Protein AF-A0A2M7FL80-F1 (afdb_monomer_lite)

Secondary structure (DSSP, 8-state):
----TTTT------TT-SS-HHHHHTSPPPTTSSTTS-B-HHHHHHHHHHHHTT-SS--GGG---HHHHHHHT--------TTSTTSSS---TTSPEEEEEEEESS-BS-SSSSTT-SSPPTTSPPPPPSS---HHHHHHHHHHHSHHHHSEEEEEEEETTEEEEEEEEEEES-GGGEEEETTT-TTTT--SHHHHHHHHHHHS-S-TTSSS---EEEEEEEEP-----EEEEETTEEEEEEEEEEEEEBTTB--STTS--PBPPEEEEEEEEEESBTTB--TTSGGG--EEEEEEEE-S-SSS---S--EEEEEEEEE-TTS-EEEEEEEEEE--SSEEEEEEEEE--

Structure (mmCIF, N/CA/C/O backbone):
data_AF-A0A2M7FL80-F1
#
_entry.id   AF-A0A2M7FL80-F1
#
loop_
_atom_site.group_PDB
_atom_site.id
_atom_site.type_symbol
_atom_site.label_atom_id
_atom_site.label_alt_id
_atom_site.label_comp_id
_atom_site.label_asym_id
_atom_site.label_entity_id
_atom_site.label_seq_id
_atom_site.pdbx_PDB_ins_code
_atom_site.Cartn_x
_atom_site.Cartn_y
_atom_site.Cartn_z
_atom_site.occupancy
_atom_site.B_iso_or_equiv
_atom_site.auth_seq_id
_atom_site.auth_comp_id
_atom_site.auth_asym_id
_atom_site.auth_atom_id
_atom_site.pdbx_PDB_model_num
ATOM 1 N N . ASN A 1 1 ? 17.686 -25.195 2.437 1.00 63.94 1 ASN A N 1
ATOM 2 C CA . ASN A 1 1 ? 18.286 -24.443 3.559 1.00 63.94 1 ASN A CA 1
ATOM 3 C C . ASN A 1 1 ? 17.727 -23.036 3.550 1.00 63.94 1 ASN A C 1
ATOM 5 O O . ASN A 1 1 ? 18.147 -22.254 2.711 1.00 63.94 1 ASN A O 1
ATOM 9 N N . LEU A 1 2 ? 16.754 -22.745 4.415 1.00 68.69 2 LEU A N 1
ATOM 10 C CA . LEU A 1 2 ? 16.278 -21.378 4.625 1.00 68.69 2 LEU A CA 1
ATOM 11 C C . LEU A 1 2 ? 17.384 -20.608 5.354 1.00 68.69 2 LEU A C 1
ATOM 13 O O . LEU A 1 2 ? 17.850 -21.059 6.400 1.00 68.69 2 LEU A O 1
ATOM 17 N N . ARG A 1 3 ? 17.850 -19.504 4.771 1.00 71.25 3 ARG A N 1
ATOM 18 C CA . ARG A 1 3 ? 18.818 -18.599 5.395 1.00 71.25 3 ARG A CA 1
ATOM 19 C C . ARG A 1 3 ? 18.071 -17.328 5.758 1.00 71.25 3 ARG A C 1
ATOM 21 O O . ARG A 1 3 ? 17.526 -16.675 4.879 1.00 71.25 3 ARG A O 1
ATOM 28 N N . ILE A 1 4 ? 18.025 -17.021 7.046 1.00 72.94 4 ILE A N 1
ATOM 29 C CA . ILE A 1 4 ? 17.388 -15.815 7.570 1.00 72.94 4 ILE A CA 1
ATOM 30 C C . ILE A 1 4 ? 18.516 -14.940 8.098 1.00 72.94 4 ILE A C 1
ATOM 32 O O . ILE A 1 4 ? 19.320 -15.402 8.913 1.00 72.94 4 ILE A O 1
ATOM 36 N N . ARG A 1 5 ? 18.603 -13.698 7.615 1.00 72.81 5 ARG A N 1
ATOM 37 C CA . ARG A 1 5 ? 19.589 -12.740 8.122 1.00 72.81 5 ARG A CA 1
ATOM 38 C C . ARG A 1 5 ? 19.352 -12.549 9.622 1.00 72.81 5 ARG A C 1
ATOM 40 O O . ARG A 1 5 ? 18.204 -12.432 10.034 1.00 72.81 5 ARG A O 1
ATOM 47 N N . GLY A 1 6 ? 20.423 -12.598 10.415 1.00 67.69 6 GLY A N 1
ATOM 48 C CA . GLY A 1 6 ? 20.416 -12.433 11.875 1.00 67.69 6 GLY A CA 1
ATOM 49 C C . GLY A 1 6 ? 19.861 -13.593 12.726 1.00 67.69 6 GLY A C 1
ATOM 50 O O . GLY A 1 6 ? 19.990 -13.561 13.948 1.00 67.69 6 GLY A O 1
ATOM 51 N N . PHE A 1 7 ? 19.348 -14.675 12.127 1.00 66.38 7 PHE A N 1
ATOM 52 C CA . PHE A 1 7 ? 18.972 -15.887 12.871 1.00 66.38 7 PHE A CA 1
ATOM 53 C C . PHE A 1 7 ? 20.218 -16.640 13.381 1.00 66.38 7 PHE A C 1
ATOM 55 O O . PHE A 1 7 ? 21.144 -16.894 12.611 1.00 66.38 7 PHE A O 1
ATOM 62 N N . ASN A 1 8 ? 20.243 -17.026 14.667 1.00 57.44 8 ASN A N 1
ATOM 63 C CA . ASN A 1 8 ? 21.383 -17.663 15.360 1.00 57.44 8 ASN A CA 1
ATOM 64 C C . ASN A 1 8 ? 22.700 -16.851 15.391 1.00 57.44 8 ASN A C 1
ATOM 66 O O . ASN A 1 8 ? 23.758 -17.418 15.675 1.00 57.44 8 ASN A O 1
ATOM 70 N N . GLN A 1 9 ? 22.671 -15.540 15.129 1.00 53.69 9 GLN A N 1
ATOM 71 C CA . GLN A 1 9 ? 23.864 -14.699 15.270 1.00 53.69 9 GLN A CA 1
ATOM 72 C C . GLN A 1 9 ? 24.186 -14.442 16.752 1.00 53.69 9 GLN A C 1
ATOM 74 O O . GLN A 1 9 ? 23.306 -14.145 17.557 1.00 53.69 9 GLN A O 1
ATOM 79 N N . SER A 1 10 ? 25.471 -14.524 17.109 1.00 51.69 10 SER A N 1
ATOM 80 C CA . SER A 1 10 ? 25.994 -14.199 18.446 1.00 51.69 10 SER A CA 1
ATOM 81 C C . SER A 1 10 ? 26.661 -12.816 18.520 1.00 51.69 10 SER A C 1
ATOM 83 O O . SER A 1 10 ? 27.218 -12.460 19.561 1.00 51.69 10 SER A O 1
ATOM 85 N N . SER A 1 11 ? 26.686 -12.053 17.421 1.00 53.12 11 SER A N 1
ATOM 86 C CA . SER A 1 11 ? 27.348 -10.747 17.335 1.00 53.12 11 SER A CA 1
ATOM 87 C C . SER A 1 11 ? 26.376 -9.580 17.521 1.00 53.12 11 SER A C 1
ATOM 89 O O . SER A 1 11 ? 25.271 -9.563 16.997 1.00 53.12 11 SER A O 1
ATOM 91 N N . LYS A 1 12 ? 26.840 -8.559 18.255 1.00 51.53 12 LYS A N 1
ATOM 92 C CA . LYS A 1 12 ? 26.162 -7.271 18.511 1.00 51.53 12 LYS A CA 1
ATOM 93 C C . LYS A 1 12 ? 26.200 -6.309 17.310 1.00 51.53 12 LYS A C 1
ATOM 95 O O . LYS A 1 12 ? 26.235 -5.093 17.491 1.00 51.53 12 LYS A O 1
ATOM 100 N N . THR A 1 13 ? 26.336 -6.823 16.100 1.00 52.31 13 THR A N 1
ATOM 101 C CA . THR A 1 13 ? 26.493 -6.011 14.894 1.00 52.31 13 THR A CA 1
ATOM 102 C C . THR A 1 13 ? 25.118 -5.520 14.447 1.00 52.31 13 THR A C 1
ATOM 104 O O . THR A 1 13 ? 24.146 -6.268 14.466 1.00 52.31 13 THR A O 1
ATOM 107 N N . SER A 1 14 ? 25.020 -4.237 14.101 1.00 54.06 14 SER A N 1
ATOM 108 C CA . SER A 1 14 ? 23.812 -3.521 13.667 1.00 54.06 14 SER A CA 1
ATOM 109 C C . SER A 1 14 ? 23.310 -3.997 12.292 1.00 54.06 14 SER A C 1
ATOM 111 O O . SER A 1 14 ? 23.102 -3.214 11.379 1.00 54.06 14 SER A O 1
ATOM 113 N N . GLU A 1 15 ? 23.174 -5.302 12.086 1.00 55.03 15 GLU A N 1
ATOM 114 C CA . GLU A 1 15 ? 22.948 -5.912 10.768 1.00 55.03 15 GLU A CA 1
ATOM 115 C C . GLU A 1 15 ? 21.534 -5.684 10.227 1.00 55.03 15 GLU A C 1
ATOM 117 O O . GLU A 1 15 ? 21.332 -5.731 9.016 1.00 55.03 15 GLU A O 1
ATOM 122 N N . TYR A 1 16 ? 20.579 -5.392 11.112 1.00 55.16 16 TYR A N 1
ATOM 123 C CA . TYR A 1 16 ? 19.205 -5.020 10.761 1.00 55.16 16 TYR A CA 1
ATOM 124 C C . TYR A 1 16 ? 19.017 -3.512 10.567 1.00 55.16 16 TYR A C 1
ATOM 126 O O . TYR A 1 16 ? 17.963 -3.076 10.113 1.00 55.16 16 TYR A O 1
ATOM 134 N N . TRP A 1 17 ? 20.033 -2.713 10.904 1.00 56.38 17 TRP A N 1
ATOM 135 C CA . TRP A 1 17 ? 19.898 -1.272 11.053 1.00 56.38 17 TRP A CA 1
ATOM 136 C C . TRP A 1 17 ? 21.105 -0.556 10.479 1.00 56.38 17 TRP A C 1
ATOM 138 O O . TRP A 1 17 ? 22.209 -0.657 11.014 1.00 56.38 17 TRP A O 1
ATOM 148 N N . LYS A 1 18 ? 20.906 0.258 9.434 1.00 53.25 18 LYS A N 1
ATOM 149 C CA . LYS A 1 18 ? 21.969 1.190 9.022 1.00 53.25 18 LYS A CA 1
ATOM 150 C C . LYS A 1 18 ? 22.402 2.091 10.192 1.00 53.25 18 LYS A C 1
ATOM 152 O O . LYS A 1 18 ? 23.563 2.500 10.222 1.00 53.25 18 LYS A O 1
ATOM 157 N N . SER A 1 19 ? 21.507 2.386 11.146 1.00 61.91 19 SER A N 1
ATOM 158 C CA . SER A 1 19 ? 21.838 3.108 12.380 1.00 61.91 19 SER A CA 1
ATOM 159 C C . SER A 1 19 ? 21.056 2.629 13.625 1.00 61.91 19 SER A C 1
ATOM 161 O O . SER A 1 19 ? 21.096 1.448 13.951 1.00 61.91 19 SER A O 1
ATOM 163 N N . ASN A 1 20 ? 20.424 3.530 14.387 1.00 70.75 20 ASN A N 1
ATOM 164 C CA . ASN A 1 20 ? 19.597 3.200 15.550 1.00 70.75 20 ASN A CA 1
ATOM 165 C C . ASN A 1 20 ? 18.145 2.950 15.091 1.00 70.75 20 ASN A C 1
ATOM 167 O O . ASN A 1 20 ? 17.594 3.843 14.439 1.00 70.75 20 ASN A O 1
ATOM 171 N N . PRO A 1 21 ? 17.514 1.820 15.473 1.00 65.44 21 PRO A N 1
ATOM 172 C CA . PRO A 1 21 ? 16.141 1.477 15.087 1.00 65.44 21 PRO A CA 1
ATOM 173 C C . PRO A 1 21 ? 15.151 2.616 15.314 1.00 65.44 21 PRO A C 1
ATOM 175 O O . PRO A 1 21 ? 14.475 3.064 14.398 1.00 65.44 21 PRO A O 1
ATOM 178 N N . TYR A 1 22 ? 15.153 3.190 16.511 1.00 72.44 22 TYR A N 1
ATOM 179 C CA . TYR A 1 22 ? 14.225 4.248 16.892 1.00 72.44 22 TYR A CA 1
ATOM 180 C C . TYR A 1 22 ? 14.481 5.565 16.154 1.00 72.44 22 TYR A C 1
ATOM 182 O O . TYR A 1 22 ? 13.563 6.356 15.979 1.00 72.44 22 TYR A O 1
ATOM 190 N N . THR A 1 23 ? 15.721 5.830 15.729 1.00 75.06 23 THR A N 1
ATOM 191 C CA . THR A 1 23 ? 16.053 7.050 14.969 1.00 75.06 23 THR A CA 1
ATOM 192 C C . THR A 1 23 ? 15.694 6.909 13.495 1.00 75.06 23 THR A C 1
ATOM 194 O O . THR A 1 23 ? 15.198 7.860 12.893 1.00 75.06 23 THR A O 1
ATOM 197 N N . ASP A 1 24 ? 15.942 5.738 12.909 1.00 75.62 24 ASP A N 1
ATOM 198 C CA . ASP A 1 24 ? 15.594 5.471 11.515 1.00 75.62 24 ASP A CA 1
ATOM 199 C C . ASP A 1 24 ? 14.083 5.329 11.336 1.00 75.62 24 ASP A C 1
ATOM 201 O O . ASP A 1 24 ? 13.541 5.867 10.375 1.00 75.62 24 ASP A O 1
ATOM 205 N N . SER A 1 25 ? 13.390 4.733 12.304 1.00 77.88 25 SER A N 1
ATOM 206 C CA . SER A 1 25 ? 11.940 4.562 12.251 1.00 77.88 25 SER A CA 1
ATOM 207 C C . SER A 1 25 ? 11.149 5.807 12.660 1.00 77.88 25 SER A C 1
ATOM 209 O O . SER A 1 25 ? 9.955 5.875 12.381 1.00 77.88 25 SER A O 1
ATOM 211 N N . ALA A 1 26 ? 11.787 6.823 13.256 1.00 80.88 26 ALA A N 1
ATOM 212 C CA . ALA A 1 26 ? 11.173 8.119 13.580 1.00 80.88 26 ALA A CA 1
ATOM 213 C C . ALA A 1 26 ? 11.056 9.082 12.378 1.00 80.88 26 ALA A C 1
ATOM 215 O O . ALA A 1 26 ? 10.518 10.186 12.509 1.00 80.88 26 ALA A O 1
ATOM 216 N N . LYS A 1 27 ? 11.556 8.692 11.203 1.00 84.56 27 LYS A N 1
ATOM 217 C CA . LYS A 1 27 ? 11.517 9.468 9.955 1.00 84.56 27 LYS A CA 1
ATOM 218 C C . LYS A 1 27 ? 11.137 8.564 8.782 1.00 84.56 27 LYS A C 1
ATOM 220 O O . LYS A 1 27 ? 11.200 7.345 8.890 1.00 84.56 27 LYS A O 1
ATOM 225 N N . ALA A 1 28 ? 10.769 9.170 7.654 1.00 83.69 28 ALA A N 1
ATOM 226 C CA . ALA A 1 28 ? 10.613 8.412 6.419 1.00 83.69 28 ALA A CA 1
ATOM 227 C C . ALA A 1 28 ? 11.967 7.763 6.062 1.00 83.69 28 ALA A C 1
ATOM 229 O O . ALA A 1 28 ? 12.985 8.472 6.088 1.00 83.69 28 ALA A O 1
ATOM 230 N N . PRO A 1 29 ? 12.005 6.453 5.762 1.00 81.69 29 PRO A N 1
ATOM 231 C CA . PRO A 1 29 ? 13.254 5.772 5.459 1.00 81.69 29 PRO A CA 1
ATOM 232 C C . PRO A 1 29 ? 13.866 6.321 4.169 1.00 81.69 29 PRO A C 1
ATOM 234 O O . PRO A 1 29 ? 13.163 6.656 3.217 1.00 81.69 29 PRO A O 1
ATOM 237 N N . THR A 1 30 ? 15.194 6.410 4.136 1.00 81.12 30 THR A N 1
ATOM 238 C CA . THR A 1 30 ? 15.944 6.651 2.898 1.00 81.12 30 THR A CA 1
ATOM 239 C C . THR A 1 30 ? 16.480 5.341 2.337 1.00 81.12 30 THR A C 1
ATOM 241 O O . THR A 1 30 ? 16.644 4.369 3.079 1.00 81.12 30 THR A O 1
ATOM 244 N N . GLU A 1 31 ? 16.860 5.349 1.061 1.00 81.06 31 GLU A N 1
ATOM 245 C CA . GLU A 1 31 ? 17.304 4.154 0.343 1.00 81.06 31 GLU A CA 1
ATOM 246 C C . GLU A 1 31 ? 18.336 3.310 1.119 1.00 81.06 31 GLU A C 1
ATOM 248 O O . GLU A 1 31 ? 19.323 3.788 1.707 1.00 81.06 31 GLU A O 1
ATOM 253 N N . GLY A 1 32 ? 18.053 2.012 1.174 1.00 77.94 32 GLY A N 1
ATOM 254 C CA . GLY A 1 32 ? 18.773 0.992 1.914 1.00 77.94 32 GLY A CA 1
ATOM 255 C C . GLY A 1 32 ? 18.813 1.121 3.445 1.00 77.94 32 GLY A C 1
ATOM 256 O O . GLY A 1 32 ? 19.599 0.403 4.049 1.00 77.94 32 GLY A O 1
ATOM 257 N N . GLN A 1 33 ? 18.088 2.034 4.108 1.00 78.38 33 GLN A N 1
ATOM 258 C CA . GLN A 1 33 ? 18.089 2.094 5.586 1.00 78.38 33 GLN A CA 1
ATOM 259 C C . GLN A 1 33 ? 17.402 0.895 6.243 1.00 78.38 33 GLN A C 1
ATOM 261 O O . GLN A 1 33 ? 17.933 0.379 7.224 1.00 78.38 33 GLN A O 1
ATOM 266 N N . LEU A 1 34 ? 16.279 0.443 5.679 1.00 79.31 34 LEU A N 1
ATOM 267 C CA . LEU A 1 34 ? 15.436 -0.637 6.200 1.00 79.31 34 LEU A CA 1
ATOM 268 C C . LEU A 1 34 ? 15.189 -1.678 5.097 1.00 79.31 34 LEU A C 1
ATOM 270 O O . LEU A 1 34 ? 14.072 -1.853 4.624 1.00 79.31 34 LEU A O 1
ATOM 274 N N . ILE A 1 35 ? 16.260 -2.340 4.649 1.00 78.88 35 ILE A N 1
ATOM 275 C CA . ILE A 1 35 ? 16.284 -3.179 3.430 1.00 78.88 35 ILE A CA 1
ATOM 276 C C . ILE A 1 35 ? 15.287 -4.348 3.402 1.00 78.88 35 ILE A C 1
ATOM 278 O O . ILE A 1 35 ? 15.001 -4.854 2.324 1.00 78.88 35 ILE A O 1
ATOM 282 N N . ASP A 1 36 ? 14.755 -4.769 4.551 1.00 80.69 36 ASP A N 1
ATOM 283 C CA . ASP A 1 36 ? 13.775 -5.862 4.636 1.00 80.69 36 ASP A CA 1
ATOM 284 C C . ASP A 1 36 ? 12.318 -5.374 4.736 1.00 80.69 36 ASP A C 1
ATOM 286 O O . ASP A 1 36 ? 11.406 -6.190 4.844 1.00 80.69 36 ASP A O 1
ATOM 290 N N . TRP A 1 37 ? 12.087 -4.056 4.734 1.00 84.62 37 TRP A N 1
ATOM 291 C CA . TRP A 1 37 ? 10.792 -3.446 5.071 1.00 84.62 37 TRP A CA 1
ATOM 292 C C . TRP A 1 37 ? 10.063 -2.788 3.895 1.00 84.62 37 TRP A C 1
ATOM 294 O O . TRP A 1 37 ? 8.977 -2.235 4.084 1.00 84.62 37 TRP A O 1
ATOM 304 N N . GLY A 1 38 ? 10.641 -2.860 2.695 1.00 88.94 38 GLY A N 1
ATOM 305 C CA . GLY A 1 38 ? 10.021 -2.394 1.459 1.00 88.94 38 GLY A CA 1
ATOM 306 C C . GLY A 1 38 ? 9.513 -3.529 0.576 1.00 88.94 38 GLY A C 1
ATOM 307 O O . GLY A 1 38 ? 9.993 -4.659 0.636 1.00 88.94 38 GLY A O 1
ATOM 308 N N . ASN A 1 39 ? 8.547 -3.204 -0.277 1.00 92.50 39 ASN A N 1
ATOM 309 C CA . ASN A 1 39 ? 7.973 -4.100 -1.274 1.00 92.50 39 ASN A CA 1
ATOM 310 C C . ASN A 1 39 ? 7.855 -3.361 -2.624 1.00 92.50 39 ASN A C 1
ATOM 312 O O . ASN A 1 39 ? 6.731 -3.068 -3.057 1.00 92.50 39 ASN A O 1
ATOM 316 N N . PRO A 1 40 ? 8.991 -3.030 -3.283 1.00 94.38 40 PRO A N 1
ATOM 317 C CA . PRO A 1 40 ? 9.031 -2.204 -4.490 1.00 94.38 40 PRO A CA 1
ATOM 318 C C . PRO A 1 40 ? 8.602 -2.988 -5.747 1.00 94.38 40 PRO A C 1
ATOM 320 O O . PRO A 1 40 ? 9.322 -3.083 -6.743 1.00 94.38 40 PRO A O 1
ATOM 323 N N . ILE A 1 41 ? 7.426 -3.626 -5.716 1.00 95.69 41 ILE A N 1
ATOM 324 C CA . ILE A 1 41 ? 7.039 -4.619 -6.728 1.00 95.69 41 ILE A CA 1
ATOM 325 C C . ILE A 1 41 ? 6.878 -4.009 -8.126 1.00 95.69 41 ILE A C 1
ATOM 327 O O . ILE A 1 41 ? 7.169 -4.676 -9.119 1.00 95.69 41 ILE A O 1
ATOM 331 N N . GLY A 1 42 ? 6.454 -2.743 -8.221 1.00 96.12 42 GLY A N 1
ATOM 332 C CA . GLY A 1 42 ? 6.394 -2.013 -9.487 1.00 96.12 42 GLY A CA 1
ATOM 333 C C . GLY A 1 42 ? 7.764 -1.909 -10.162 1.00 96.12 42 GLY A C 1
ATOM 334 O O . GLY A 1 42 ? 7.878 -2.159 -11.362 1.00 96.12 42 GLY A O 1
ATOM 335 N N . GLU A 1 43 ? 8.807 -1.642 -9.379 1.00 95.31 43 GLU A N 1
ATOM 336 C CA . GLU A 1 43 ? 10.193 -1.524 -9.846 1.00 95.31 43 GLU A CA 1
ATOM 337 C C . GLU A 1 43 ? 10.745 -2.886 -10.280 1.00 95.31 43 GLU A C 1
ATOM 339 O O . GLU A 1 43 ? 11.330 -3.016 -11.358 1.00 95.31 43 GLU A O 1
ATOM 344 N N . MET A 1 44 ? 10.452 -3.940 -9.511 1.00 95.31 44 MET A N 1
ATOM 345 C CA . MET A 1 44 ? 10.800 -5.318 -9.877 1.00 95.31 44 MET A CA 1
ATOM 346 C C . MET A 1 44 ? 10.120 -5.760 -11.183 1.00 95.31 44 MET A C 1
ATOM 348 O O . MET A 1 44 ? 10.751 -6.372 -12.049 1.00 95.31 44 MET A O 1
ATOM 352 N N . MET A 1 45 ? 8.835 -5.437 -11.357 1.00 97.69 45 MET A N 1
ATOM 353 C CA . MET A 1 45 ? 8.096 -5.723 -12.592 1.00 97.69 45 MET A CA 1
ATOM 354 C C . MET A 1 45 ? 8.637 -4.925 -13.782 1.00 97.69 45 MET A C 1
ATOM 356 O O . MET A 1 45 ? 8.631 -5.418 -14.916 1.00 97.69 45 MET A O 1
ATOM 360 N N . PHE A 1 46 ? 9.138 -3.712 -13.547 1.00 97.19 46 PHE A N 1
ATOM 361 C CA . PHE A 1 46 ? 9.781 -2.920 -14.586 1.00 97.19 46 PHE A CA 1
ATOM 362 C C . PHE A 1 46 ? 11.109 -3.546 -15.035 1.00 97.19 46 PHE A C 1
ATOM 364 O O . PHE A 1 46 ? 11.313 -3.703 -16.240 1.00 97.19 46 PHE A O 1
ATOM 371 N N . GLU A 1 47 ? 11.959 -4.015 -14.116 1.00 95.12 47 GLU A N 1
ATOM 372 C CA . GLU A 1 47 ? 13.182 -4.752 -14.478 1.00 95.12 47 GLU A CA 1
ATOM 373 C C . GLU A 1 47 ? 12.873 -6.048 -15.241 1.00 95.12 47 GLU A C 1
ATOM 375 O O . GLU A 1 47 ? 13.524 -6.341 -16.245 1.00 95.12 47 GLU A O 1
ATOM 380 N N . ALA A 1 48 ? 11.829 -6.786 -14.851 1.00 95.81 48 ALA A N 1
ATOM 381 C CA . ALA A 1 48 ? 11.376 -7.955 -15.609 1.00 95.81 48 ALA A CA 1
ATOM 382 C C . ALA A 1 48 ? 10.927 -7.580 -17.035 1.00 95.81 48 ALA A C 1
ATOM 384 O O . ALA A 1 48 ? 11.231 -8.281 -18.002 1.00 95.81 48 ALA A O 1
ATOM 385 N N . THR A 1 49 ? 10.248 -6.441 -17.191 1.00 97.38 49 THR A N 1
ATOM 386 C CA . THR A 1 49 ? 9.854 -5.916 -18.507 1.00 97.38 49 THR A CA 1
ATOM 387 C C . THR A 1 49 ? 11.083 -5.543 -19.345 1.00 97.38 49 THR A C 1
ATOM 389 O O . THR A 1 49 ? 11.140 -5.870 -20.530 1.00 97.38 49 THR A O 1
ATOM 392 N N . ARG A 1 50 ? 12.109 -4.931 -18.737 1.00 96.88 50 ARG A N 1
ATOM 393 C CA . ARG A 1 50 ? 13.398 -4.630 -19.390 1.00 96.88 50 ARG A CA 1
ATOM 394 C C . ARG A 1 50 ? 14.145 -5.880 -19.830 1.00 96.88 50 ARG A C 1
ATOM 396 O O . ARG A 1 50 ? 14.691 -5.889 -20.934 1.00 96.88 50 ARG A O 1
ATOM 403 N N . TYR A 1 51 ? 14.127 -6.933 -19.019 1.00 95.62 51 TYR A N 1
ATOM 404 C CA . TYR A 1 51 ? 14.695 -8.227 -19.387 1.00 95.62 51 TYR A CA 1
ATOM 405 C C . TYR A 1 51 ? 14.039 -8.782 -20.664 1.00 95.62 51 TYR A C 1
ATOM 407 O O . TYR A 1 51 ? 14.731 -9.098 -21.631 1.00 95.62 51 TYR A O 1
ATOM 415 N N . PHE A 1 52 ? 12.701 -8.797 -20.739 1.00 96.56 52 PHE A N 1
ATOM 416 C CA . PHE A 1 52 ? 11.990 -9.233 -21.951 1.00 96.56 52 PHE A CA 1
ATOM 417 C C . PHE A 1 52 ? 12.179 -8.298 -23.156 1.00 96.56 52 PHE A C 1
ATOM 419 O O . PHE A 1 52 ? 12.130 -8.756 -24.298 1.00 96.56 52 PHE A O 1
ATOM 426 N N . ALA A 1 53 ? 12.468 -7.018 -22.919 1.00 96.31 53 ALA A N 1
ATOM 427 C CA . ALA A 1 53 ? 12.855 -6.058 -23.951 1.00 96.31 53 ALA A CA 1
ATOM 428 C C . ALA A 1 53 ? 14.317 -6.209 -24.429 1.00 96.31 53 ALA A C 1
ATOM 430 O O . ALA A 1 53 ? 14.800 -5.384 -25.202 1.00 96.31 53 ALA A O 1
ATOM 431 N N . GLY A 1 54 ? 15.041 -7.244 -23.984 1.00 94.69 54 GLY A N 1
ATOM 432 C CA . GLY A 1 54 ? 16.396 -7.551 -24.449 1.00 94.69 54 GLY A CA 1
ATOM 433 C C . GLY A 1 54 ? 17.483 -6.641 -23.871 1.00 94.69 54 GLY A C 1
ATOM 434 O O . GLY A 1 54 ? 18.581 -6.564 -24.425 1.00 94.69 54 GLY A O 1
ATOM 435 N N . LYS A 1 55 ? 17.213 -5.927 -22.769 1.00 94.12 55 LYS A N 1
ATOM 436 C CA . LYS A 1 55 ? 18.259 -5.164 -22.075 1.00 94.12 55 LYS A CA 1
ATOM 437 C C .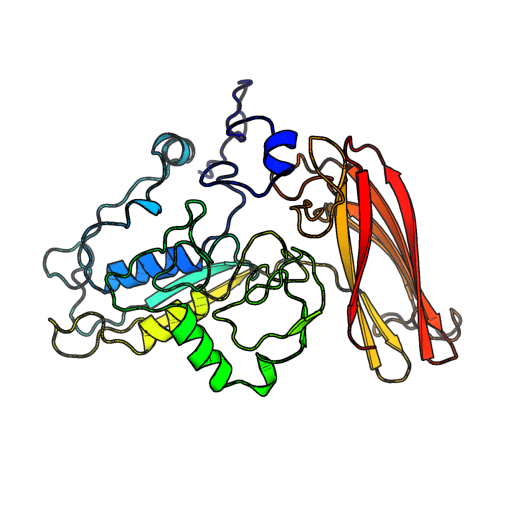 LYS A 1 55 ? 19.293 -6.130 -21.496 1.00 94.12 55 LYS A C 1
ATOM 439 O O . LYS A 1 55 ? 18.949 -7.166 -20.943 1.00 94.12 55 LYS A O 1
ATOM 444 N N . ALA A 1 56 ? 20.570 -5.770 -21.606 1.00 89.25 56 ALA A N 1
ATOM 445 C CA . ALA A 1 56 ? 21.683 -6.625 -21.184 1.00 89.25 56 ALA A CA 1
ATOM 446 C C . ALA A 1 56 ? 22.228 -6.286 -19.786 1.00 89.25 56 ALA A C 1
ATOM 448 O O . ALA A 1 56 ? 23.116 -6.974 -19.285 1.00 89.25 56 ALA A O 1
ATOM 449 N N . THR A 1 57 ? 21.743 -5.209 -19.161 1.00 89.25 57 THR A N 1
ATOM 450 C CA . THR A 1 57 ? 22.225 -4.756 -17.852 1.00 89.25 57 THR A CA 1
ATOM 451 C C . THR A 1 57 ? 21.069 -4.313 -16.956 1.00 89.25 57 THR A C 1
ATOM 453 O O . THR A 1 57 ? 20.209 -3.546 -17.421 1.00 89.25 57 THR A O 1
ATOM 456 N N . PRO A 1 58 ? 21.076 -4.717 -15.672 1.00 90.06 58 PRO A N 1
ATOM 457 C CA . PRO A 1 58 ? 20.117 -4.214 -14.698 1.00 90.06 58 PRO A CA 1
ATOM 458 C C . PRO A 1 58 ? 20.282 -2.703 -14.511 1.00 90.06 58 PRO A C 1
ATOM 460 O O . PRO A 1 58 ? 21.342 -2.133 -14.794 1.00 90.06 58 PRO A O 1
ATOM 463 N N . THR A 1 59 ? 19.224 -2.047 -14.052 1.00 91.12 59 THR A N 1
ATOM 464 C CA . THR A 1 59 ? 19.281 -0.630 -13.678 1.00 91.12 59 THR A CA 1
ATOM 465 C C . THR A 1 59 ? 20.166 -0.477 -12.443 1.00 91.12 59 THR A C 1
ATOM 467 O O . THR A 1 59 ? 19.934 -1.140 -11.437 1.00 91.12 59 THR A O 1
ATOM 470 N N . SER A 1 60 ? 21.155 0.423 -12.482 1.00 88.00 60 SER A N 1
ATOM 471 C CA . SER A 1 60 ? 22.097 0.628 -11.369 1.00 88.00 60 SER A CA 1
ATOM 472 C C . SER A 1 60 ? 21.422 0.978 -10.044 1.00 88.00 60 SER A C 1
ATOM 474 O O . SER A 1 60 ? 21.900 0.547 -9.001 1.00 88.00 60 SER A O 1
ATOM 476 N N . ASP A 1 61 ? 20.313 1.721 -10.095 1.00 85.44 61 ASP A N 1
ATOM 477 C CA . ASP A 1 61 ? 19.552 2.158 -8.918 1.00 85.44 61 ASP A CA 1
ATOM 478 C C . ASP A 1 61 ? 18.891 0.976 -8.171 1.00 85.44 61 ASP A C 1
ATOM 480 O O . ASP A 1 61 ? 18.570 1.116 -6.997 1.00 85.44 61 ASP A O 1
ATOM 484 N N . PHE A 1 62 ? 18.737 -0.197 -8.807 1.00 87.50 62 PHE A N 1
ATOM 485 C CA . PHE A 1 62 ? 18.157 -1.408 -8.195 1.00 87.50 62 PHE A CA 1
ATOM 486 C C . PHE A 1 62 ? 19.197 -2.473 -7.827 1.00 87.50 62 PHE A C 1
ATOM 488 O O . PHE A 1 62 ? 18.852 -3.546 -7.329 1.00 87.50 62 PHE A O 1
ATOM 495 N N . VAL A 1 63 ? 20.482 -2.219 -8.085 1.00 80.06 63 VAL A N 1
ATOM 496 C CA . VAL A 1 63 ? 21.549 -3.164 -7.745 1.00 80.06 63 VAL A CA 1
ATOM 497 C C . VAL A 1 63 ? 22.014 -2.893 -6.315 1.00 80.06 63 VAL A C 1
ATOM 499 O O . VAL A 1 63 ? 22.761 -1.950 -6.053 1.00 80.06 63 VAL A O 1
ATOM 502 N N . GLY A 1 64 ? 21.572 -3.745 -5.388 1.00 69.94 64 GLY A N 1
ATOM 503 C CA . GLY A 1 64 ? 21.946 -3.693 -3.976 1.00 69.94 64 GLY A CA 1
ATOM 504 C C . GLY A 1 64 ? 23.427 -3.994 -3.701 1.00 69.94 64 GLY A C 1
ATOM 505 O O . GLY A 1 64 ? 24.216 -4.346 -4.582 1.00 69.94 64 GLY A O 1
ATOM 506 N N . SER A 1 65 ? 23.834 -3.865 -2.433 1.00 66.25 65 SER A N 1
ATOM 507 C CA . SER A 1 65 ? 25.195 -4.219 -2.021 1.00 66.25 65 SER A CA 1
ATOM 508 C C . SER A 1 65 ? 25.333 -5.725 -1.799 1.00 66.25 65 SER A C 1
ATOM 510 O O . SER A 1 65 ? 24.600 -6.303 -0.994 1.00 66.25 65 SER A O 1
ATOM 512 N N . LYS A 1 66 ? 26.367 -6.319 -2.399 1.00 63.72 66 LYS A N 1
ATOM 513 C CA . LYS A 1 66 ? 26.685 -7.752 -2.315 1.00 63.72 66 LYS A CA 1
ATOM 514 C C . LYS A 1 66 ? 26.728 -8.318 -0.881 1.00 63.72 66 LYS A C 1
ATOM 516 O O . LYS A 1 66 ? 26.412 -9.482 -0.677 1.00 63.72 66 LYS A O 1
ATOM 521 N N . THR A 1 67 ? 27.070 -7.504 0.120 1.00 71.75 67 THR A N 1
ATOM 522 C CA . THR A 1 67 ? 27.205 -7.940 1.521 1.00 71.75 67 THR A CA 1
ATOM 523 C C . THR A 1 67 ? 25.915 -8.519 2.116 1.00 71.75 67 THR A C 1
ATOM 525 O O . THR A 1 67 ? 25.978 -9.523 2.823 1.00 71.75 67 THR A O 1
ATOM 528 N N . PHE A 1 68 ? 24.753 -7.911 1.852 1.00 74.69 68 PHE A N 1
ATOM 529 C CA . PHE A 1 68 ? 23.483 -8.363 2.441 1.00 74.69 68 PHE A CA 1
ATOM 530 C C . PHE A 1 68 ? 22.918 -9.592 1.726 1.00 74.69 68 PHE A C 1
ATOM 532 O O . PHE A 1 68 ? 22.426 -10.506 2.389 1.00 74.69 68 PHE A O 1
ATOM 539 N N . ASP A 1 69 ? 23.048 -9.632 0.401 1.00 78.38 69 ASP A N 1
ATOM 540 C CA . ASP A 1 69 ? 22.616 -10.750 -0.437 1.00 78.38 69 ASP A CA 1
ATOM 541 C C . ASP A 1 69 ? 23.453 -12.006 -0.162 1.00 78.38 69 ASP A C 1
ATOM 543 O O . ASP A 1 69 ? 22.902 -13.079 0.100 1.00 78.38 69 ASP A O 1
ATOM 547 N N . ASP A 1 70 ? 24.784 -11.868 -0.097 1.00 78.44 70 ASP A N 1
ATOM 548 C CA . ASP A 1 70 ? 25.700 -12.974 0.210 1.00 78.44 70 ASP A CA 1
ATOM 549 C C . ASP A 1 70 ? 25.378 -13.609 1.578 1.00 78.44 70 ASP A C 1
ATOM 551 O O . ASP A 1 70 ? 25.437 -14.836 1.726 1.00 78.44 70 ASP A O 1
ATOM 555 N N . ALA A 1 71 ? 24.980 -12.800 2.572 1.00 76.00 71 ALA A N 1
ATOM 556 C CA . ALA A 1 71 ? 24.634 -13.274 3.916 1.00 76.00 71 ALA A CA 1
ATOM 557 C C . ALA A 1 71 ? 23.437 -14.241 3.916 1.00 76.00 71 ALA A C 1
ATOM 559 O O . ALA A 1 71 ? 23.400 -15.191 4.703 1.00 76.00 71 ALA A O 1
ATOM 560 N N . VAL A 1 72 ? 22.485 -14.051 2.999 1.00 79.31 72 VAL A N 1
ATOM 561 C CA . VAL A 1 72 ? 21.343 -14.960 2.796 1.00 79.31 72 VAL A CA 1
ATOM 562 C C . VAL A 1 72 ? 21.543 -15.916 1.614 1.00 79.31 72 VAL A C 1
ATOM 564 O O . VAL A 1 72 ? 20.683 -16.746 1.333 1.00 79.31 72 VAL A O 1
ATOM 567 N N . GLY A 1 73 ? 22.724 -15.906 0.988 1.00 82.12 73 GLY A N 1
ATOM 568 C CA . GLY A 1 73 ? 23.073 -16.778 -0.133 1.00 82.12 73 GLY A CA 1
ATOM 569 C C . GLY A 1 73 ? 22.385 -16.418 -1.447 1.00 82.12 73 GLY A C 1
ATOM 570 O O . GLY A 1 73 ? 22.236 -17.296 -2.296 1.00 82.12 73 GLY A O 1
ATOM 571 N N . LEU A 1 74 ? 21.954 -15.167 -1.603 1.00 83.56 74 LEU A N 1
ATOM 572 C CA . LEU A 1 74 ? 21.439 -14.642 -2.859 1.00 83.56 74 LEU A CA 1
ATOM 573 C C . LEU A 1 74 ? 22.609 -14.239 -3.759 1.00 83.56 74 LEU A C 1
ATOM 575 O O . LEU A 1 74 ? 23.595 -13.661 -3.311 1.00 83.56 74 LEU A O 1
ATOM 579 N N . SER A 1 75 ? 22.506 -14.583 -5.039 1.00 82.75 75 SER A N 1
ATOM 580 C CA . SER A 1 75 ? 23.512 -14.282 -6.056 1.00 82.75 75 SER A CA 1
ATOM 581 C C . SER A 1 75 ? 22.985 -13.258 -7.048 1.00 82.75 75 SER A C 1
ATOM 583 O O . SER A 1 75 ? 21.808 -13.298 -7.407 1.00 82.75 75 SER A O 1
ATOM 585 N N . THR A 1 76 ? 23.869 -12.426 -7.591 1.00 80.44 76 THR A N 1
ATOM 586 C CA . THR A 1 76 ? 23.545 -11.626 -8.772 1.00 80.44 76 THR A CA 1
ATOM 587 C C . THR A 1 76 ? 23.530 -12.504 -10.022 1.00 80.44 76 THR A C 1
ATOM 589 O O . THR A 1 76 ? 24.335 -13.428 -10.167 1.00 80.44 76 THR A O 1
ATOM 592 N N . VAL A 1 77 ? 22.607 -12.221 -10.939 1.00 80.31 77 VAL A N 1
ATOM 593 C CA . VAL A 1 77 ? 22.517 -12.899 -12.237 1.00 80.31 77 VAL A CA 1
ATOM 594 C C . VAL A 1 77 ? 23.033 -11.986 -13.342 1.00 80.31 77 VAL A C 1
ATOM 596 O O . VAL A 1 77 ? 22.818 -10.775 -13.316 1.00 80.31 77 VAL A O 1
ATOM 599 N N . THR A 1 78 ? 23.717 -12.558 -14.330 1.00 85.62 78 THR A N 1
ATOM 600 C CA . THR A 1 78 ? 24.022 -11.846 -15.575 1.00 85.62 78 THR A CA 1
ATOM 601 C C . THR A 1 78 ? 22.791 -11.889 -16.465 1.00 85.62 78 THR A C 1
ATOM 603 O O . THR A 1 78 ? 22.255 -12.967 -16.708 1.00 85.62 78 THR A O 1
ATOM 606 N N . TRP A 1 79 ? 22.338 -10.729 -16.933 1.00 90.19 79 TRP A N 1
ATOM 607 C CA . TRP A 1 79 ? 21.222 -10.656 -17.868 1.00 90.19 79 TRP A CA 1
ATOM 608 C C . TRP A 1 79 ? 21.681 -11.095 -19.257 1.00 90.19 79 TRP A C 1
ATOM 610 O O . TRP A 1 79 ? 22.725 -10.664 -19.748 1.00 90.19 79 TRP A O 1
ATOM 620 N N . ASP A 1 80 ? 20.883 -11.938 -19.894 1.00 90.88 80 ASP A N 1
ATOM 621 C CA . ASP A 1 80 ? 20.980 -12.276 -21.303 1.00 90.88 80 ASP A CA 1
ATOM 622 C C . ASP A 1 80 ? 19.661 -11.949 -22.008 1.00 90.88 80 ASP A C 1
ATOM 624 O O . ASP A 1 80 ? 18.603 -11.918 -21.391 1.00 90.88 80 ASP A O 1
ATOM 628 N N . ASP A 1 81 ? 19.705 -11.671 -23.310 1.00 94.44 81 ASP A N 1
ATOM 629 C CA . ASP A 1 81 ? 18.472 -11.492 -24.078 1.00 94.44 81 ASP A CA 1
ATOM 630 C C . ASP A 1 81 ? 17.749 -12.851 -24.187 1.00 94.44 81 ASP A C 1
ATOM 632 O O . ASP A 1 81 ? 18.272 -13.744 -24.865 1.00 94.44 81 ASP A O 1
ATOM 636 N N . PRO A 1 82 ? 16.549 -13.034 -23.600 1.00 94.00 82 PRO A N 1
ATOM 637 C CA . PRO A 1 82 ? 15.872 -14.330 -23.590 1.00 94.00 82 PRO A CA 1
ATOM 638 C C . PRO A 1 82 ? 15.575 -14.872 -24.996 1.00 94.00 82 PRO A C 1
ATOM 640 O O . PRO A 1 82 ? 15.532 -16.091 -25.176 1.00 94.00 82 PRO A O 1
ATOM 643 N N . TYR A 1 83 ? 15.436 -13.999 -25.999 1.00 95.38 83 TYR A N 1
ATOM 644 C CA . TYR A 1 83 ? 15.157 -14.371 -27.389 1.00 95.38 83 TYR A CA 1
ATOM 645 C C . TYR A 1 83 ? 16.416 -14.572 -28.243 1.00 95.38 83 TYR A C 1
ATOM 647 O O . TYR A 1 83 ? 16.325 -15.014 -29.391 1.00 95.38 83 TYR A O 1
ATOM 655 N N . SER A 1 84 ? 17.602 -14.274 -27.707 1.00 94.25 84 SER A N 1
ATOM 656 C CA . SER A 1 84 ? 18.856 -14.541 -28.409 1.00 94.25 84 SER A CA 1
ATOM 657 C C . SER A 1 84 ? 19.105 -16.044 -28.534 1.00 94.25 84 SER A C 1
ATOM 659 O O . SER A 1 84 ? 18.974 -16.803 -27.575 1.00 94.25 84 SER A O 1
ATOM 661 N N . SER A 1 85 ? 19.581 -16.493 -29.698 1.00 93.00 85 SER A N 1
ATOM 662 C CA . SER A 1 85 ? 19.989 -17.890 -29.902 1.00 93.00 85 SER A CA 1
ATOM 663 C C . SER A 1 85 ? 21.170 -18.322 -29.019 1.00 93.00 85 SER A C 1
ATOM 665 O O . SER A 1 85 ? 21.437 -19.519 -28.892 1.00 93.00 85 SER A O 1
ATOM 667 N N . SER A 1 86 ? 21.903 -17.363 -28.441 1.00 92.81 86 SER A N 1
ATOM 668 C CA . SER A 1 86 ? 23.036 -17.609 -27.544 1.00 92.81 86 SER A CA 1
ATOM 669 C C . SER A 1 86 ? 22.689 -17.513 -26.056 1.00 92.81 86 SER A C 1
ATOM 671 O O . SER A 1 86 ? 23.586 -17.714 -25.241 1.00 92.81 86 SER A O 1
ATOM 673 N N . SER A 1 87 ? 21.445 -17.188 -25.691 1.00 93.56 87 SER A N 1
ATOM 674 C CA . SER A 1 87 ? 21.027 -17.091 -24.287 1.00 93.56 87 SER A CA 1
ATOM 675 C C . SER A 1 87 ? 20.866 -18.466 -23.640 1.00 93.56 87 SER A C 1
ATOM 677 O O . SER A 1 87 ? 20.917 -19.504 -24.309 1.00 93.56 87 SER A O 1
ATOM 679 N N . ALA A 1 88 ? 20.676 -18.497 -22.325 1.00 90.88 88 ALA A N 1
ATOM 680 C CA . ALA A 1 88 ? 20.319 -19.712 -21.606 1.00 90.88 88 ALA A CA 1
ATOM 681 C C . ALA A 1 88 ? 18.916 -20.203 -22.002 1.00 90.88 88 ALA A C 1
ATOM 683 O O . ALA A 1 88 ? 18.710 -21.407 -22.163 1.00 90.88 88 ALA A O 1
ATOM 684 N N . ALA A 1 89 ? 17.972 -19.275 -22.200 1.00 91.56 89 ALA A N 1
ATOM 685 C CA . ALA A 1 89 ? 16.592 -19.587 -22.563 1.00 91.56 89 ALA A CA 1
ATOM 686 C C . ALA A 1 89 ? 16.444 -20.046 -24.024 1.00 91.56 89 ALA A C 1
ATOM 688 O O . ALA A 1 89 ? 15.633 -20.930 -24.303 1.00 91.56 89 ALA A O 1
ATOM 689 N N . LYS A 1 90 ? 17.217 -19.456 -24.953 1.00 94.44 90 LYS A N 1
ATOM 690 C CA . LYS A 1 90 ? 17.129 -19.671 -26.413 1.00 94.44 90 LYS A CA 1
ATOM 691 C C . LYS A 1 90 ? 15.689 -19.630 -26.918 1.00 94.44 90 LYS A C 1
ATOM 693 O O . LYS A 1 90 ? 15.303 -20.440 -27.767 1.00 94.44 90 LYS A O 1
ATOM 698 N N . ALA A 1 91 ? 14.877 -18.741 -26.348 1.00 94.94 91 ALA A N 1
ATOM 699 C CA . ALA A 1 91 ? 13.452 -18.725 -26.606 1.00 94.94 91 ALA A CA 1
ATOM 700 C C . ALA A 1 91 ? 13.217 -18.358 -28.079 1.00 94.94 91 ALA A C 1
ATOM 702 O O . ALA A 1 91 ? 13.677 -17.308 -28.530 1.00 94.94 91 ALA A O 1
ATOM 703 N N . PRO A 1 92 ? 12.492 -19.181 -28.861 1.00 94.25 92 PRO A N 1
ATOM 704 C CA . PRO A 1 92 ? 12.054 -18.767 -30.187 1.00 94.25 92 PRO A CA 1
ATOM 705 C C . PRO A 1 92 ? 11.284 -17.447 -30.102 1.00 94.25 92 PRO A C 1
ATOM 707 O O . PRO A 1 92 ? 10.523 -17.256 -29.154 1.00 94.25 92 PRO A O 1
ATOM 710 N N . ARG A 1 93 ? 11.394 -16.579 -31.115 1.00 91.94 93 ARG A N 1
ATOM 711 C CA . ARG A 1 93 ? 10.709 -15.267 -31.151 1.00 91.94 93 ARG A CA 1
ATOM 712 C C . ARG A 1 93 ? 9.192 -15.317 -30.910 1.00 91.94 93 ARG A C 1
ATOM 714 O O . ARG A 1 93 ? 8.597 -14.327 -30.510 1.00 91.94 93 ARG A O 1
ATOM 721 N N . CYS A 1 94 ? 8.553 -16.456 -31.180 1.00 91.62 94 CYS A N 1
ATOM 722 C CA . CYS A 1 94 ? 7.119 -16.672 -30.972 1.00 91.62 94 CYS A CA 1
ATOM 723 C C . CYS A 1 94 ? 6.756 -17.173 -29.562 1.00 91.62 94 CYS A C 1
ATOM 725 O O . CYS A 1 94 ? 5.580 -17.417 -29.289 1.00 91.62 94 CYS A O 1
ATOM 727 N N . SER A 1 95 ? 7.740 -17.356 -28.679 1.00 94.88 95 SER A N 1
ATOM 728 C CA . SER A 1 95 ? 7.504 -17.722 -27.282 1.00 94.88 95 SER A CA 1
ATOM 729 C C . SER A 1 95 ? 6.814 -16.573 -26.567 1.00 94.88 95 SER A C 1
ATOM 731 O O . SER A 1 95 ? 7.206 -15.419 -26.718 1.00 94.88 95 SER A O 1
ATOM 733 N N . ARG A 1 96 ? 5.787 -16.885 -25.778 1.00 94.00 96 ARG A N 1
ATOM 734 C CA . ARG A 1 96 ? 5.097 -15.872 -24.980 1.00 94.00 96 ARG A CA 1
ATOM 735 C C . ARG A 1 96 ? 5.960 -15.492 -23.784 1.00 94.00 96 ARG A C 1
ATOM 737 O O . ARG A 1 96 ? 6.368 -16.375 -23.032 1.00 94.00 96 ARG A O 1
ATOM 744 N N . ALA A 1 97 ? 6.188 -14.196 -23.590 1.00 96.00 97 ALA A N 1
ATOM 745 C CA . ALA A 1 97 ? 6.734 -13.696 -22.339 1.00 96.00 97 ALA A CA 1
ATOM 746 C C . ALA A 1 97 ? 5.641 -13.689 -21.268 1.00 96.00 97 ALA A C 1
ATOM 748 O O . ALA A 1 97 ? 4.499 -13.283 -21.501 1.00 96.00 97 ALA A O 1
ATOM 749 N N . SER A 1 98 ? 5.988 -14.149 -20.074 1.00 96.38 98 SER A N 1
ATOM 750 C CA . SER A 1 98 ? 5.087 -14.139 -18.929 1.00 96.38 98 SER A CA 1
ATOM 751 C C . SER A 1 98 ? 5.872 -13.832 -17.665 1.00 96.38 98 SER A C 1
ATOM 753 O O . SER A 1 98 ? 6.954 -14.381 -17.462 1.00 96.38 98 SER A O 1
ATOM 755 N N . MET A 1 99 ? 5.317 -12.975 -16.815 1.00 96.50 99 MET A N 1
ATOM 756 C CA . MET A 1 99 ? 5.836 -12.692 -15.481 1.00 96.50 99 MET A CA 1
ATOM 757 C C . MET A 1 99 ? 4.833 -13.181 -14.431 1.00 96.50 99 MET A C 1
ATOM 759 O O . MET A 1 99 ? 3.644 -12.871 -14.512 1.00 96.50 99 MET A O 1
ATOM 763 N N . LEU A 1 100 ? 5.309 -13.967 -13.464 1.00 97.25 100 LEU A N 1
ATOM 764 C CA . LEU A 1 100 ? 4.555 -14.338 -12.268 1.00 97.25 100 LEU A CA 1
ATOM 765 C C . LEU A 1 100 ? 5.033 -13.457 -11.115 1.00 97.25 100 LEU A C 1
ATOM 767 O O . LEU A 1 100 ? 6.174 -13.581 -10.675 1.00 97.25 100 LEU A O 1
ATOM 771 N N . THR A 1 101 ? 4.149 -12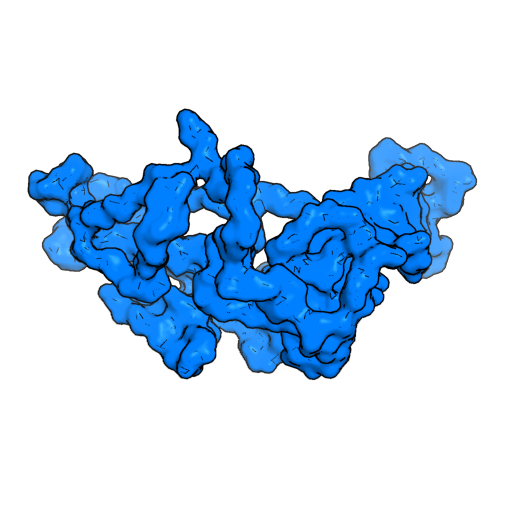.604 -10.622 1.00 95.81 101 THR A N 1
ATOM 772 C CA . THR A 1 101 ? 4.403 -11.723 -9.487 1.00 95.81 101 THR A CA 1
ATOM 773 C C . THR A 1 101 ? 3.729 -12.302 -8.252 1.00 95.81 101 THR A C 1
ATOM 775 O O . THR A 1 101 ? 2.523 -12.547 -8.255 1.00 95.81 101 THR A O 1
ATOM 778 N N . ILE A 1 102 ? 4.499 -12.514 -7.189 1.00 94.94 102 ILE A N 1
ATOM 779 C CA . ILE A 1 102 ? 3.992 -12.940 -5.882 1.00 94.94 102 ILE A CA 1
ATOM 780 C C . ILE A 1 102 ? 4.353 -11.836 -4.900 1.00 94.94 102 ILE A C 1
ATOM 782 O O . ILE A 1 102 ? 5.532 -11.532 -4.733 1.00 94.94 102 ILE A O 1
ATOM 786 N N . SER A 1 103 ? 3.353 -11.206 -4.299 1.00 93.88 103 SER A N 1
ATOM 787 C CA . SER A 1 103 ? 3.560 -10.078 -3.393 1.00 93.88 103 SER A CA 1
ATOM 788 C C . SER A 1 103 ? 2.349 -9.908 -2.484 1.00 93.88 103 SER A C 1
ATOM 790 O O . SER A 1 103 ? 1.275 -10.438 -2.771 1.00 93.88 103 SER A O 1
ATOM 792 N N . ASP A 1 104 ? 2.526 -9.181 -1.390 1.00 90.19 104 ASP A N 1
ATOM 793 C CA . ASP A 1 104 ? 1.405 -8.650 -0.624 1.00 90.19 104 ASP A CA 1
ATOM 794 C C . ASP A 1 104 ? 0.578 -7.645 -1.457 1.00 90.19 104 ASP A C 1
ATOM 796 O O . ASP A 1 104 ? 1.065 -7.057 -2.426 1.00 90.19 104 ASP A O 1
ATOM 800 N N . ILE A 1 105 ? -0.692 -7.457 -1.089 1.00 90.69 105 ILE A N 1
ATOM 801 C CA . ILE A 1 105 ? -1.607 -6.514 -1.753 1.00 90.69 105 ILE A CA 1
ATOM 802 C C . ILE A 1 105 ? -1.314 -5.034 -1.443 1.00 90.69 105 ILE A C 1
ATOM 804 O O . ILE A 1 105 ? -1.895 -4.165 -2.095 1.00 90.69 105 ILE A O 1
ATOM 808 N N . TYR A 1 106 ? -0.407 -4.742 -0.507 1.00 91.50 106 TYR A N 1
ATOM 809 C CA . TYR A 1 106 ? 0.159 -3.425 -0.236 1.00 91.50 106 TYR A CA 1
ATOM 810 C C . TYR A 1 106 ? 1.636 -3.371 -0.684 1.00 91.50 106 TYR A C 1
ATOM 812 O O . TYR A 1 106 ? 2.562 -3.526 0.116 1.00 91.50 106 TYR A O 1
ATOM 820 N N . PRO A 1 107 ? 1.908 -3.143 -1.984 1.00 93.81 107 PRO A N 1
ATOM 821 C CA . PRO A 1 107 ? 3.212 -2.654 -2.416 1.00 93.81 107 PRO A CA 1
ATOM 822 C C . PRO A 1 107 ? 3.642 -1.431 -1.606 1.00 93.81 107 PRO A C 1
ATOM 824 O O . PRO A 1 107 ? 2.802 -0.623 -1.214 1.00 93.81 107 PRO A O 1
ATOM 827 N N . SER A 1 108 ? 4.943 -1.267 -1.391 1.00 94.00 108 SER A N 1
ATOM 828 C CA . SER A 1 108 ? 5.510 -0.136 -0.654 1.00 94.00 108 SER A CA 1
ATOM 829 C C . SER A 1 108 ? 6.810 0.329 -1.289 1.00 94.00 108 SER A C 1
ATOM 831 O O . SER A 1 108 ? 7.565 -0.474 -1.830 1.00 94.00 108 SER A O 1
ATOM 833 N N . PHE A 1 109 ? 7.059 1.636 -1.214 1.00 93.81 109 PHE A N 1
ATOM 834 C CA . PHE A 1 109 ? 8.240 2.295 -1.772 1.00 93.81 109 PHE A CA 1
ATOM 835 C C . PHE A 1 109 ? 8.467 1.962 -3.256 1.00 93.81 109 PHE A C 1
ATOM 837 O O . PHE A 1 109 ? 9.591 1.738 -3.668 1.00 93.81 109 PHE A O 1
ATOM 844 N N . ASP A 1 110 ? 7.393 1.909 -4.053 1.00 94.62 110 ASP A N 1
ATOM 845 C CA . ASP A 1 110 ? 7.439 1.578 -5.491 1.00 94.62 110 ASP A CA 1
ATOM 846 C C . ASP A 1 110 ? 7.001 2.758 -6.382 1.00 94.62 110 ASP A C 1
ATOM 848 O O . ASP A 1 110 ? 6.531 2.587 -7.514 1.00 94.62 110 ASP A O 1
ATOM 852 N N . SER A 1 111 ? 7.062 3.976 -5.835 1.00 95.25 111 SER A N 1
ATOM 853 C CA . SER A 1 111 ? 6.449 5.159 -6.443 1.00 95.25 111 SER A CA 1
ATOM 854 C C . SER A 1 111 ? 7.437 6.090 -7.132 1.00 95.25 111 SER A C 1
ATOM 856 O O . SER A 1 111 ? 7.024 6.820 -8.028 1.00 95.25 111 SER A O 1
ATOM 858 N N . ASP A 1 112 ? 8.710 6.116 -6.749 1.00 92.00 112 ASP A N 1
ATOM 859 C CA . ASP A 1 112 ? 9.639 7.193 -7.102 1.00 92.00 112 ASP A CA 1
ATOM 860 C C . ASP A 1 112 ? 10.781 6.774 -8.037 1.00 92.00 112 ASP A C 1
ATOM 862 O O . ASP A 1 112 ? 11.245 7.610 -8.822 1.00 92.00 112 ASP A O 1
ATOM 866 N N . GLN A 1 113 ? 11.174 5.497 -8.060 1.00 93.62 113 GLN A N 1
ATOM 867 C CA . GLN A 1 113 ? 12.154 4.972 -9.023 1.00 93.62 113 GLN A CA 1
ATOM 868 C C . GLN A 1 113 ? 11.496 4.331 -10.254 1.00 93.62 113 GLN A C 1
ATOM 870 O O . GLN A 1 113 ? 12.016 3.398 -10.857 1.00 93.62 113 GLN A O 1
ATOM 875 N N . MET A 1 114 ? 10.361 4.886 -10.683 1.00 96.12 114 MET A N 1
ATOM 876 C CA . MET A 1 114 ? 9.607 4.413 -11.844 1.00 96.12 114 MET A CA 1
ATOM 877 C C . MET A 1 114 ? 9.678 5.401 -13.019 1.00 96.12 114 MET A C 1
ATOM 879 O O . MET A 1 114 ? 9.502 6.612 -12.823 1.00 96.12 114 MET A O 1
ATOM 883 N N . PRO A 1 115 ? 9.880 4.934 -14.268 1.00 96.06 115 PRO A N 1
ATOM 884 C CA . PRO A 1 115 ? 9.958 5.813 -15.429 1.00 96.06 115 PRO A CA 1
ATOM 885 C C . PRO A 1 115 ? 8.740 6.712 -15.587 1.00 96.06 115 PRO A C 1
ATOM 887 O O . PRO A 1 115 ? 7.605 6.235 -15.638 1.00 96.06 115 PRO A O 1
ATOM 890 N N . GLY A 1 116 ? 8.962 8.023 -15.682 1.00 96.19 116 GLY A N 1
ATOM 891 C CA . GLY A 1 116 ? 7.874 8.983 -15.861 1.00 96.19 116 GLY A CA 1
ATOM 892 C C . GLY A 1 116 ? 6.868 9.010 -14.705 1.00 96.19 116 GLY A C 1
ATOM 893 O O . GLY A 1 116 ? 5.727 9.434 -14.910 1.00 96.19 116 GLY A O 1
ATOM 894 N N . SER A 1 117 ? 7.270 8.558 -13.512 1.00 97.19 117 SER A N 1
ATOM 895 C CA . SER A 1 117 ? 6.460 8.697 -12.306 1.00 97.19 117 SER A CA 1
ATOM 896 C C . SER A 1 117 ? 6.115 10.161 -12.022 1.00 97.19 117 SER A C 1
ATOM 898 O O . SER A 1 117 ? 6.821 11.097 -12.415 1.00 97.19 117 SER A O 1
ATOM 900 N N . TYR A 1 118 ? 4.982 10.361 -11.352 1.00 97.56 118 TYR A N 1
ATOM 901 C CA . TYR A 1 118 ? 4.627 11.648 -10.769 1.00 97.56 118 TYR A CA 1
ATOM 902 C C . TYR A 1 118 ? 5.524 11.984 -9.569 1.00 97.56 118 TYR A C 1
ATOM 904 O O . TYR A 1 118 ? 5.900 13.143 -9.384 1.00 97.56 118 TYR A O 1
ATOM 912 N N . PHE A 1 119 ? 5.885 10.969 -8.784 1.00 96.00 119 PHE A N 1
ATOM 913 C CA . PHE A 1 119 ? 6.720 11.121 -7.603 1.00 96.00 119 PHE A CA 1
ATOM 914 C C . PHE A 1 119 ? 8.195 11.086 -7.998 1.00 96.00 119 PHE A C 1
ATOM 916 O O . PHE A 1 119 ? 8.611 10.341 -8.884 1.00 96.00 119 PHE A O 1
ATOM 923 N N . LYS A 1 120 ? 8.978 11.962 -7.373 1.00 94.69 120 LYS A N 1
ATOM 924 C CA . LYS A 1 120 ? 10.415 12.094 -7.612 1.00 94.69 120 LYS A CA 1
ATOM 925 C C . LYS A 1 120 ? 11.184 11.257 -6.609 1.00 94.69 120 LYS A C 1
ATOM 927 O O . LYS A 1 120 ? 10.718 11.108 -5.479 1.00 94.69 120 LYS A O 1
ATOM 932 N N . LYS A 1 121 ? 12.383 10.833 -7.008 1.00 91.69 121 LYS A N 1
ATOM 933 C CA . LYS A 1 121 ? 13.359 10.214 -6.112 1.00 91.69 121 LYS A CA 1
ATOM 934 C C . LYS A 1 121 ? 13.646 11.130 -4.925 1.00 91.69 121 LYS A C 1
ATOM 936 O O . LYS A 1 121 ? 13.463 12.350 -5.004 1.00 91.69 121 LYS A O 1
ATOM 941 N N . SER A 1 122 ? 14.161 10.552 -3.846 1.00 86.31 122 SER A N 1
ATOM 942 C CA . SER A 1 122 ? 14.540 11.290 -2.631 1.00 86.31 122 SER A CA 1
ATOM 943 C C . SER A 1 122 ? 15.512 12.463 -2.870 1.00 86.31 122 SER A C 1
ATOM 945 O O . SER A 1 122 ? 15.477 13.445 -2.130 1.00 86.31 122 SER A O 1
ATOM 947 N N . ASP A 1 123 ? 16.328 12.416 -3.929 1.00 89.62 123 ASP A N 1
ATOM 948 C CA . ASP A 1 123 ? 17.237 13.495 -4.351 1.00 89.62 123 ASP A CA 1
ATOM 949 C C . ASP A 1 123 ? 16.568 14.598 -5.206 1.00 89.62 123 ASP A C 1
ATOM 951 O O . ASP A 1 123 ? 17.220 15.550 -5.639 1.00 89.62 123 ASP A O 1
ATOM 955 N N . GLY A 1 124 ? 15.260 14.490 -5.459 1.00 91.88 124 GLY A N 1
ATOM 956 C CA . GLY A 1 124 ? 14.471 15.432 -6.251 1.00 91.88 124 GLY A CA 1
ATOM 957 C C . GLY A 1 124 ? 14.569 15.241 -7.769 1.00 91.88 124 GLY A C 1
ATOM 958 O O . GLY A 1 124 ? 13.957 16.020 -8.520 1.00 91.88 124 GLY A O 1
ATOM 959 N N . THR A 1 125 ? 15.300 14.227 -8.236 1.00 93.56 125 THR A N 1
ATOM 960 C CA . THR A 1 125 ? 15.397 13.870 -9.655 1.00 93.56 125 THR A CA 1
ATOM 961 C C . THR A 1 125 ? 14.284 12.905 -10.075 1.00 93.56 125 THR A C 1
ATOM 963 O O . THR A 1 125 ? 13.593 12.303 -9.252 1.00 93.56 125 THR A O 1
ATOM 966 N N . SER A 1 126 ? 14.062 12.792 -11.384 1.00 93.94 126 SER A N 1
ATOM 967 C CA . SER A 1 126 ? 13.131 11.815 -11.954 1.00 93.94 126 SER A CA 1
ATOM 968 C C . SER A 1 126 ? 13.893 10.598 -12.453 1.00 93.94 126 SER A C 1
ATOM 970 O O . SER A 1 126 ? 14.949 10.738 -13.071 1.00 93.94 126 SER A O 1
ATOM 972 N N . PHE A 1 127 ? 13.322 9.416 -12.248 1.00 93.75 127 PHE A N 1
ATOM 973 C CA . PHE A 1 127 ? 13.817 8.199 -12.871 1.00 93.75 127 PHE A CA 1
ATOM 974 C C . PHE A 1 127 ? 13.560 8.219 -14.387 1.00 93.75 127 PHE A C 1
ATOM 976 O O . PHE A 1 127 ? 12.469 8.562 -14.859 1.00 93.75 127 PHE A O 1
ATOM 983 N N . THR A 1 128 ? 14.584 7.877 -15.165 1.00 86.81 128 THR A N 1
ATOM 984 C CA . THR A 1 128 ? 14.559 7.926 -16.631 1.00 86.81 128 THR A CA 1
ATOM 985 C C . THR A 1 128 ? 14.193 6.576 -17.241 1.00 86.81 128 THR A C 1
ATOM 987 O O . THR A 1 128 ? 14.715 5.545 -16.832 1.00 86.81 128 THR A O 1
ATOM 990 N N . SER A 1 129 ? 13.334 6.595 -18.262 1.00 83.44 129 SER A N 1
ATOM 991 C CA . SER A 1 129 ? 12.929 5.406 -19.024 1.00 83.44 129 SER A CA 1
ATOM 992 C C . SER A 1 129 ? 13.968 4.999 -20.068 1.00 83.44 129 SER A C 1
ATOM 994 O O . SER A 1 129 ? 14.529 5.862 -20.741 1.00 83.44 129 SER A O 1
ATOM 996 N N . ASP A 1 130 ? 14.116 3.697 -20.307 1.00 88.88 130 ASP A N 1
ATOM 997 C CA . ASP A 1 130 ? 14.784 3.139 -21.489 1.00 88.88 130 ASP A CA 1
ATOM 998 C C . ASP A 1 130 ? 13.856 2.263 -22.360 1.00 88.88 130 ASP A C 1
ATOM 1000 O O . ASP A 1 130 ? 14.328 1.665 -23.335 1.00 88.88 130 ASP A O 1
ATOM 1004 N N . LEU A 1 131 ? 12.555 2.217 -22.023 1.00 93.38 131 LEU A N 1
ATOM 1005 C CA . LEU A 1 131 ? 11.487 1.502 -22.743 1.00 93.38 131 LEU A CA 1
ATOM 1006 C C . LEU A 1 131 ? 10.334 2.410 -23.209 1.00 93.38 131 LEU A C 1
ATOM 1008 O O . LEU A 1 131 ? 9.375 1.928 -23.795 1.00 93.38 131 LEU A O 1
ATOM 1012 N N . GLY A 1 132 ? 10.385 3.718 -22.946 1.00 94.19 132 GLY A N 1
ATOM 1013 C CA . GLY A 1 132 ? 9.303 4.650 -23.298 1.00 94.19 132 GLY A CA 1
ATOM 1014 C C . GLY A 1 132 ? 8.086 4.609 -22.363 1.00 94.19 132 GLY A C 1
ATOM 1015 O O . GLY A 1 132 ? 7.148 5.372 -22.570 1.00 94.19 132 GLY A O 1
ATOM 1016 N N . LEU A 1 133 ? 8.111 3.779 -21.312 1.00 96.94 133 LEU A N 1
ATOM 1017 C CA . LEU A 1 133 ? 7.121 3.798 -20.232 1.00 96.94 133 LEU A CA 1
ATOM 1018 C C . LEU A 1 133 ? 7.060 5.187 -19.577 1.00 96.94 133 LEU A C 1
ATOM 1020 O O . LEU A 1 133 ? 8.100 5.737 -19.195 1.00 96.94 133 LEU A O 1
ATOM 1024 N N . VAL A 1 134 ? 5.839 5.699 -19.396 1.00 97.62 134 VAL A N 1
ATOM 1025 C CA . VAL A 1 134 ? 5.519 6.870 -18.569 1.00 97.62 134 VAL A CA 1
ATOM 1026 C C . VAL A 1 134 ? 4.450 6.465 -17.550 1.00 97.62 134 VAL A C 1
ATOM 1028 O O . VAL A 1 134 ? 3.252 6.513 -17.811 1.00 97.62 134 VAL A O 1
ATOM 1031 N N . THR A 1 135 ? 4.896 6.041 -16.369 1.00 97.94 135 THR A N 1
ATOM 1032 C CA . THR A 1 135 ? 4.091 5.340 -15.350 1.00 97.94 135 THR A CA 1
ATOM 1033 C C . THR A 1 135 ? 2.815 6.085 -14.955 1.00 97.94 135 THR A C 1
ATOM 1035 O O . THR A 1 135 ? 1.750 5.472 -14.838 1.00 97.94 135 THR A O 1
ATOM 1038 N N . LYS A 1 136 ? 2.890 7.411 -14.783 1.00 98.00 136 LYS A N 1
ATOM 1039 C CA . LYS A 1 136 ? 1.722 8.222 -14.405 1.00 98.00 136 LYS A CA 1
ATOM 1040 C C . LYS A 1 136 ? 0.665 8.306 -15.515 1.00 98.00 136 LYS A C 1
ATOM 1042 O O . LYS A 1 136 ? -0.522 8.406 -15.209 1.00 98.00 136 LYS A O 1
ATOM 1047 N N . ASP A 1 137 ? 1.085 8.251 -16.779 1.00 98.12 137 ASP A N 1
ATOM 1048 C CA . ASP A 1 137 ? 0.200 8.379 -17.941 1.00 98.12 137 ASP A CA 1
ATOM 1049 C C . ASP A 1 137 ? -0.503 7.042 -18.227 1.00 98.12 137 ASP A C 1
ATOM 1051 O O . ASP A 1 137 ? -1.695 7.024 -18.541 1.00 98.12 137 ASP A O 1
ATOM 1055 N N . GLU A 1 138 ? 0.180 5.909 -18.014 1.00 98.06 138 GLU A N 1
ATOM 1056 C CA . GLU A 1 138 ? -0.480 4.593 -17.994 1.00 98.06 138 GLU A CA 1
ATOM 1057 C C . GLU A 1 138 ? -1.528 4.529 -16.875 1.00 98.06 138 GLU A C 1
ATOM 1059 O O . GLU A 1 138 ? -2.663 4.117 -17.108 1.00 98.06 138 GLU A O 1
ATOM 1064 N N . GLY A 1 139 ? -1.187 5.016 -15.676 1.00 98.06 139 GLY A N 1
ATOM 1065 C CA . GLY A 1 139 ? -2.118 5.072 -14.548 1.00 98.06 139 GLY A CA 1
ATOM 1066 C C . GLY A 1 139 ? -3.326 5.974 -14.825 1.00 98.06 139 GLY A C 1
ATOM 1067 O O . GLY A 1 139 ? -4.451 5.631 -14.457 1.00 98.06 139 GLY A O 1
ATOM 1068 N N . GLN A 1 140 ? -3.127 7.094 -15.530 1.00 98.44 140 GLN A N 1
ATOM 1069 C CA . GLN A 1 140 ? -4.224 7.941 -16.011 1.00 98.44 140 GLN A CA 1
ATOM 1070 C C . GLN A 1 140 ? -5.110 7.182 -16.997 1.00 98.44 140 GLN A C 1
ATOM 1072 O O . GLN A 1 140 ? -6.320 7.135 -16.808 1.00 98.44 140 GLN A O 1
ATOM 1077 N N . THR A 1 141 ? -4.508 6.521 -17.984 1.00 98.06 141 THR A N 1
ATOM 1078 C CA . THR A 1 141 ? -5.242 5.742 -18.988 1.00 98.06 141 THR A CA 1
ATOM 1079 C C . THR A 1 141 ? -6.102 4.659 -18.334 1.00 98.06 141 THR A C 1
ATOM 1081 O O . THR A 1 141 ? -7.264 4.493 -18.695 1.00 98.06 141 THR A O 1
ATOM 1084 N N . ILE A 1 142 ? -5.572 3.940 -17.341 1.00 97.56 142 ILE A N 1
ATOM 1085 C CA . ILE A 1 142 ? -6.341 2.948 -16.572 1.00 97.56 142 ILE A CA 1
ATOM 1086 C C . ILE A 1 142 ? -7.501 3.628 -15.828 1.00 97.56 142 ILE A C 1
ATOM 1088 O O . ILE A 1 142 ? -8.639 3.166 -15.895 1.00 97.56 142 ILE A O 1
ATOM 1092 N N . SER A 1 143 ? -7.233 4.756 -15.168 1.00 97.69 143 SER A N 1
ATOM 1093 C CA . SER A 1 143 ? -8.237 5.501 -14.394 1.00 97.69 143 SER A CA 1
ATOM 1094 C C . SER A 1 143 ? -9.368 6.062 -15.252 1.00 97.69 143 SER A C 1
ATOM 1096 O O . SER A 1 143 ? -10.499 6.152 -14.780 1.00 97.69 143 SER A O 1
ATOM 1098 N N . ASP A 1 144 ? -9.081 6.434 -16.498 1.00 97.25 144 ASP A N 1
ATOM 1099 C CA . ASP A 1 144 ? -10.067 6.957 -17.447 1.00 97.25 144 ASP A CA 1
ATOM 1100 C C . ASP A 1 144 ? -10.971 5.854 -18.013 1.00 97.25 144 ASP A C 1
ATOM 1102 O O . ASP A 1 144 ? -12.093 6.129 -18.437 1.00 97.25 144 ASP A O 1
ATOM 1106 N N . ASN A 1 145 ? -10.515 4.598 -17.993 1.00 95.81 145 ASN A N 1
ATOM 1107 C CA . ASN A 1 145 ? -11.318 3.448 -18.411 1.00 95.81 145 ASN A CA 1
ATOM 1108 C C . ASN A 1 145 ? -12.220 2.903 -17.292 1.00 95.81 145 ASN A C 1
ATOM 1110 O O . ASN A 1 145 ? -13.211 2.241 -17.591 1.00 95.81 145 ASN A O 1
ATOM 1114 N N . ASP A 1 146 ? -11.915 3.194 -16.023 1.00 92.62 146 ASP A N 1
ATOM 1115 C CA . ASP A 1 146 ? -12.702 2.748 -14.865 1.00 92.62 146 ASP A CA 1
ATOM 1116 C C . ASP A 1 146 ? -12.958 3.892 -13.867 1.00 92.62 146 ASP A C 1
ATOM 1118 O O . ASP A 1 146 ? -12.669 3.824 -12.666 1.00 92.62 146 ASP A O 1
ATOM 1122 N N . VAL A 1 147 ? -13.506 4.990 -14.397 1.00 85.25 147 VAL A N 1
ATOM 1123 C CA . VAL A 1 147 ? -13.753 6.235 -13.650 1.00 85.25 147 VAL A CA 1
ATOM 1124 C C . VAL A 1 147 ? -14.619 5.991 -12.415 1.00 85.25 147 VAL A C 1
ATOM 1126 O O . VAL A 1 147 ? -14.319 6.514 -11.343 1.00 85.25 147 VAL A O 1
ATOM 1129 N N . SER A 1 148 ? -15.678 5.182 -12.542 1.00 87.06 148 SER A N 1
ATOM 1130 C CA . SER A 1 148 ? -16.621 4.910 -11.449 1.00 87.06 148 SER A CA 1
ATOM 1131 C C . SER A 1 148 ? -15.976 4.230 -10.245 1.00 87.06 148 SER A C 1
ATOM 1133 O O . SER A 1 148 ? -16.468 4.380 -9.126 1.00 87.06 148 SER A O 1
ATOM 1135 N N . THR A 1 149 ? -14.890 3.489 -10.465 1.00 89.06 149 THR A N 1
ATOM 1136 C CA . THR A 1 149 ? -14.238 2.696 -9.423 1.00 89.06 149 THR A CA 1
ATOM 1137 C C . THR A 1 149 ? -12.994 3.385 -8.890 1.00 89.06 149 THR A C 1
ATOM 1139 O O . THR A 1 149 ? -12.773 3.388 -7.678 1.00 89.06 149 THR A O 1
ATOM 1142 N N . LEU A 1 150 ? -12.186 3.988 -9.762 1.00 94.31 150 LEU A N 1
ATOM 1143 C CA . LEU A 1 150 ? -10.838 4.443 -9.417 1.00 94.31 150 LEU A CA 1
ATOM 1144 C C . LEU A 1 150 ? -10.763 5.921 -9.031 1.00 94.31 150 LEU A C 1
ATOM 1146 O O . LEU A 1 150 ? -9.870 6.300 -8.275 1.00 94.31 150 LEU A O 1
ATOM 1150 N N . GLN A 1 151 ? -11.705 6.745 -9.490 1.00 95.94 151 GLN A N 1
ATOM 1151 C CA . GLN A 1 151 ? -11.707 8.179 -9.210 1.00 95.94 151 GLN A CA 1
ATOM 1152 C C . GLN A 1 151 ? -12.664 8.554 -8.068 1.00 95.94 151 GLN A C 1
ATOM 1154 O O . GLN A 1 151 ? -13.499 7.763 -7.620 1.00 95.94 151 GLN A O 1
ATOM 1159 N N . GLY A 1 152 ? -12.527 9.782 -7.570 1.00 96.00 152 GLY A N 1
ATOM 1160 C CA . GLY A 1 152 ? -13.354 10.343 -6.502 1.00 96.00 152 GLY A CA 1
ATOM 1161 C C . GLY A 1 152 ? -12.698 10.275 -5.125 1.00 96.00 152 GLY A C 1
ATOM 1162 O O . GLY A 1 152 ? -11.478 10.222 -4.998 1.00 96.00 152 GLY A O 1
ATOM 1163 N N . SER A 1 153 ? -13.507 10.343 -4.069 1.00 95.44 153 SER A N 1
ATOM 1164 C CA . SER A 1 153 ? -12.996 10.355 -2.696 1.00 95.44 153 SER A CA 1
ATOM 1165 C C . SER A 1 153 ? -12.548 8.956 -2.273 1.00 95.44 153 SER A C 1
ATOM 1167 O O . SER A 1 153 ? -13.363 8.032 -2.236 1.00 95.44 153 SER A O 1
ATOM 1169 N N . LYS A 1 154 ? -11.258 8.797 -1.963 1.00 95.00 154 LYS A N 1
ATOM 1170 C CA . LYS A 1 154 ? -10.648 7.540 -1.509 1.00 95.00 154 LYS A CA 1
ATOM 1171 C C . LYS A 1 154 ? -9.811 7.783 -0.262 1.00 95.00 154 LYS A C 1
ATOM 1173 O O . LYS A 1 154 ? -9.212 8.846 -0.115 1.00 95.00 154 LYS A O 1
ATOM 1178 N N . PHE A 1 155 ? -9.729 6.786 0.610 1.00 95.06 155 PHE A N 1
ATOM 1179 C CA . PHE A 1 155 ? -8.695 6.767 1.637 1.00 95.06 155 PHE A CA 1
ATOM 1180 C C . PHE A 1 155 ? -7.361 6.445 0.972 1.00 95.06 155 PHE A C 1
ATOM 1182 O O . PHE A 1 155 ? -7.226 5.409 0.329 1.00 95.06 155 PHE A O 1
ATOM 1189 N N . ILE A 1 156 ? -6.399 7.353 1.094 1.00 96.50 156 ILE A N 1
ATOM 1190 C CA . ILE A 1 156 ? -5.054 7.209 0.530 1.00 96.50 156 ILE A CA 1
ATOM 1191 C C . ILE A 1 156 ? -4.113 8.145 1.286 1.00 96.50 156 ILE A C 1
ATOM 1193 O O . ILE A 1 156 ? -4.549 9.207 1.718 1.00 96.50 156 ILE A O 1
ATOM 1197 N N . GLY A 1 157 ? -2.846 7.784 1.468 1.00 95.69 157 GLY A N 1
ATOM 1198 C CA . GLY A 1 157 ? -1.864 8.600 2.186 1.00 95.69 157 GLY A CA 1
ATOM 1199 C C . GLY A 1 157 ? -1.516 9.908 1.475 1.00 95.69 157 GLY A C 1
ATOM 1200 O O . GLY A 1 157 ? -1.396 10.956 2.119 1.00 95.69 157 GLY A O 1
ATOM 1201 N N . GLU A 1 158 ? -1.428 9.864 0.146 1.00 96.62 158 GLU A N 1
ATOM 1202 C CA . GLU A 1 158 ? -1.058 10.990 -0.707 1.00 96.62 158 GLU A CA 1
ATOM 1203 C C . GLU A 1 158 ? -1.790 10.941 -2.054 1.00 96.62 158 GLU A C 1
ATOM 1205 O O . GLU A 1 158 ? -1.846 9.904 -2.717 1.00 96.62 158 GLU A O 1
ATOM 1210 N N . SER A 1 159 ? -2.340 12.086 -2.463 1.00 97.56 159 SER A N 1
ATOM 1211 C CA . SER A 1 159 ? -2.903 12.299 -3.796 1.00 97.56 159 SER A CA 1
ATOM 1212 C C . SER A 1 159 ? -2.385 13.614 -4.356 1.00 97.56 159 SER A C 1
ATOM 1214 O O . SER A 1 159 ? -2.656 14.681 -3.799 1.00 97.56 159 SER A O 1
ATOM 1216 N N . GLU A 1 160 ? -1.624 13.534 -5.447 1.00 96.25 160 GLU A N 1
ATOM 1217 C CA . GLU A 1 160 ? -0.913 14.665 -6.037 1.00 96.25 160 GLU A CA 1
ATOM 1218 C C . GLU A 1 160 ? -0.078 15.413 -4.980 1.00 96.25 160 GLU A C 1
ATOM 1220 O O . GLU A 1 160 ? 0.853 14.847 -4.417 1.00 96.25 160 GLU A O 1
ATOM 1225 N N . THR A 1 161 ? -0.397 16.674 -4.683 1.00 94.44 161 THR A N 1
ATOM 1226 C CA . THR A 1 161 ? 0.314 17.483 -3.680 1.00 94.44 161 THR A CA 1
ATOM 1227 C C . THR A 1 161 ? -0.287 17.389 -2.276 1.00 94.44 161 THR A C 1
ATOM 1229 O O . THR A 1 161 ? 0.282 17.931 -1.327 1.00 94.44 161 THR A O 1
ATOM 1232 N N . LEU A 1 162 ? -1.438 16.726 -2.116 1.00 95.25 162 LEU A N 1
ATOM 1233 C CA . LEU A 1 162 ? -2.100 16.562 -0.827 1.00 95.25 162 LEU A CA 1
ATOM 1234 C C . LEU A 1 162 ? -1.604 15.284 -0.148 1.00 95.25 162 LEU A C 1
ATOM 1236 O O . LEU A 1 162 ? -2.078 14.187 -0.444 1.00 95.25 162 LEU A O 1
ATOM 1240 N N . SER A 1 163 ? -0.690 15.442 0.807 1.00 93.62 163 SER A N 1
ATOM 1241 C CA . SER A 1 163 ? -0.124 14.350 1.603 1.00 93.62 163 SER A CA 1
ATOM 1242 C C . SER A 1 163 ? -0.319 14.606 3.093 1.00 93.62 163 SER A C 1
ATOM 1244 O O . SER A 1 163 ? -0.071 15.707 3.588 1.00 93.62 163 SER A O 1
ATOM 1246 N N . ASP A 1 164 ? -0.768 13.587 3.817 1.00 92.00 164 ASP A N 1
ATOM 1247 C CA . ASP A 1 164 ? -0.717 13.563 5.285 1.00 92.00 164 ASP A CA 1
ATOM 1248 C C . ASP A 1 164 ? -0.267 12.204 5.837 1.00 92.00 164 ASP A C 1
ATOM 1250 O O . ASP A 1 164 ? -0.253 12.018 7.053 1.00 92.00 164 ASP A O 1
ATOM 1254 N N . SER A 1 165 ? 0.119 11.265 4.957 1.00 91.12 165 SER A N 1
ATOM 1255 C CA . SER A 1 165 ? 0.586 9.924 5.331 1.00 91.12 165 SER A CA 1
ATOM 1256 C C . SER A 1 165 ? -0.371 9.188 6.281 1.00 91.12 165 SER A C 1
ATOM 1258 O O . SER A 1 165 ? 0.055 8.383 7.114 1.00 91.12 165 SER A O 1
ATOM 1260 N N . ALA A 1 166 ? -1.668 9.486 6.188 1.00 92.81 166 ALA A N 1
ATOM 1261 C CA . ALA A 1 166 ? -2.726 8.926 7.013 1.00 92.81 166 ALA A CA 1
ATOM 1262 C C . ALA A 1 166 ? -3.893 8.440 6.132 1.00 92.81 166 ALA A C 1
ATOM 1264 O O . ALA A 1 166 ? -4.055 8.907 4.999 1.00 92.81 166 ALA A O 1
ATOM 1265 N N . PRO A 1 167 ? -4.732 7.510 6.628 1.00 93.44 167 PRO A N 1
ATOM 1266 C CA . PRO A 1 167 ? -5.876 6.990 5.896 1.00 93.44 167 PRO A CA 1
ATOM 1267 C C . PRO A 1 167 ? -7.022 8.002 5.969 1.00 93.44 167 PRO A C 1
ATOM 1269 O O . PRO A 1 167 ? -8.055 7.764 6.590 1.00 93.44 167 PRO A O 1
ATOM 1272 N N . THR A 1 168 ? -6.822 9.171 5.365 1.00 93.69 168 THR A N 1
ATOM 1273 C CA . THR A 1 168 ? -7.821 10.237 5.258 1.00 93.69 168 THR A CA 1
ATOM 1274 C C . THR A 1 168 ? -8.365 10.296 3.839 1.00 93.69 168 THR A C 1
ATOM 1276 O O . THR A 1 168 ? -7.696 9.916 2.875 1.00 93.69 168 THR A O 1
ATOM 1279 N N . ALA A 1 169 ? -9.612 10.741 3.714 1.00 95.06 169 ALA A N 1
ATOM 1280 C CA . ALA A 1 169 ? -10.261 10.875 2.424 1.00 95.06 169 ALA A CA 1
ATOM 1281 C C . ALA A 1 169 ? -9.579 11.978 1.599 1.00 95.06 169 ALA A C 1
ATOM 1283 O O . ALA A 1 169 ? -9.510 13.133 2.023 1.00 95.06 169 ALA A O 1
ATOM 1284 N N . LYS A 1 170 ? -9.103 11.627 0.405 1.00 96.25 170 LYS A N 1
ATOM 1285 C CA . LYS A 1 170 ? -8.536 12.551 -0.581 1.00 96.25 170 LYS A CA 1
ATOM 1286 C C . LYS A 1 170 ? -9.205 12.325 -1.931 1.00 96.25 170 LYS A C 1
ATOM 1288 O O . LYS A 1 170 ? -9.670 11.225 -2.230 1.00 96.25 170 LYS A O 1
ATOM 1293 N N . THR A 1 171 ? -9.271 13.371 -2.748 1.00 97.50 171 THR A N 1
ATOM 1294 C CA . THR A 1 171 ? -9.750 13.248 -4.128 1.00 97.50 171 THR A CA 1
ATOM 1295 C C . THR A 1 171 ? -8.682 12.567 -4.971 1.00 97.50 171 THR A C 1
ATOM 1297 O O . THR A 1 171 ? -7.546 13.033 -5.025 1.00 97.50 171 THR A O 1
ATOM 1300 N N . VAL A 1 172 ? -9.056 11.481 -5.635 1.00 97.88 172 VAL A N 1
ATOM 1301 C CA . VAL A 1 172 ? -8.231 10.742 -6.586 1.00 97.88 172 VAL A CA 1
ATOM 1302 C C . VAL A 1 172 ? -8.752 11.015 -7.990 1.00 97.88 172 VAL A C 1
ATOM 1304 O O . VAL A 1 172 ? -9.896 10.695 -8.302 1.00 97.88 172 VAL A O 1
ATOM 1307 N N . ASN A 1 173 ? -7.900 11.597 -8.833 1.00 96.88 173 ASN A N 1
ATOM 1308 C CA . ASN A 1 173 ? -8.178 11.788 -10.262 1.00 96.88 173 ASN A CA 1
ATOM 1309 C C . ASN A 1 173 ? -7.545 10.682 -11.119 1.00 96.88 173 ASN A C 1
ATOM 1311 O O . ASN A 1 173 ? -7.996 10.409 -12.226 1.00 96.88 173 ASN A O 1
ATOM 1315 N N . SER A 1 174 ? -6.465 10.069 -10.628 1.00 97.88 174 SER A N 1
ATOM 1316 C CA . SER A 1 174 ? -5.746 9.007 -11.326 1.00 97.88 174 SER A CA 1
ATOM 1317 C C . SER A 1 174 ? -4.897 8.193 -10.366 1.00 97.88 174 SER A C 1
ATOM 1319 O O . SER A 1 174 ? -4.184 8.761 -9.539 1.00 97.88 174 SER A O 1
ATOM 1321 N N . ILE A 1 175 ? -4.893 6.871 -10.536 1.00 97.69 175 ILE A N 1
ATOM 1322 C CA . ILE A 1 175 ? -4.014 5.964 -9.789 1.00 97.69 175 ILE A CA 1
ATOM 1323 C C . ILE A 1 175 ? -2.523 6.193 -10.092 1.00 97.69 175 ILE A C 1
ATOM 1325 O O . ILE A 1 175 ? -1.665 5.786 -9.317 1.00 97.69 175 ILE A O 1
ATOM 1329 N N . GLY A 1 176 ? -2.198 6.885 -11.191 1.00 97.94 176 GLY A N 1
ATOM 1330 C CA . GLY A 1 176 ? -0.825 7.233 -11.569 1.00 97.94 176 GLY A CA 1
ATOM 1331 C C . GLY A 1 176 ? -0.219 8.403 -10.782 1.00 97.94 176 GLY A C 1
ATOM 1332 O O . GLY A 1 176 ? 0.944 8.740 -11.000 1.00 97.94 176 GLY A O 1
ATOM 1333 N N . LYS A 1 177 ? -0.997 9.059 -9.909 1.00 98.06 177 LYS A N 1
ATOM 1334 C CA . LYS A 1 177 ? -0.572 10.236 -9.123 1.00 98.06 177 LYS A CA 1
ATOM 1335 C C . LYS A 1 177 ? -0.914 10.118 -7.637 1.00 98.06 177 LYS A C 1
ATOM 1337 O O . LYS A 1 177 ? -1.039 11.128 -6.947 1.00 98.06 177 LYS A O 1
ATOM 1342 N N . ILE A 1 178 ? -1.086 8.895 -7.150 1.00 98.12 178 ILE A N 1
ATOM 1343 C CA . ILE A 1 178 ? -1.391 8.619 -5.746 1.00 98.12 178 ILE A CA 1
ATOM 1344 C C . ILE A 1 178 ? -0.414 7.598 -5.179 1.00 98.12 178 ILE A C 1
ATOM 1346 O O . ILE A 1 178 ? 0.099 6.752 -5.914 1.00 98.12 178 ILE A O 1
ATOM 1350 N N . ARG A 1 179 ? -0.172 7.675 -3.871 1.00 97.56 179 ARG A N 1
ATOM 1351 C CA . ARG A 1 179 ? 0.638 6.698 -3.137 1.00 97.56 179 ARG A CA 1
ATOM 1352 C C . ARG A 1 179 ? 0.277 6.654 -1.652 1.00 97.56 179 ARG A C 1
ATOM 1354 O O . ARG A 1 179 ? -0.461 7.505 -1.163 1.00 97.56 179 ARG A O 1
ATOM 1361 N N . GLY A 1 180 ? 0.824 5.683 -0.929 1.00 95.88 180 GLY A N 1
ATOM 1362 C CA . GLY A 1 180 ? 0.481 5.410 0.463 1.00 95.88 180 GLY A CA 1
ATOM 1363 C C . GLY A 1 180 ? -0.840 4.659 0.532 1.00 95.88 180 GLY A C 1
ATOM 1364 O O . GLY A 1 180 ? -1.888 5.251 0.792 1.00 95.88 180 GLY A O 1
ATOM 1365 N N . LEU A 1 181 ? -0.798 3.361 0.245 1.00 94.75 181 LEU A N 1
ATOM 1366 C CA . LEU A 1 181 ? -1.980 2.514 0.159 1.00 94.75 181 LEU A CA 1
ATOM 1367 C C . LEU A 1 181 ? -2.662 2.424 1.526 1.00 94.75 181 LEU A C 1
ATOM 1369 O O . LEU A 1 181 ? -2.100 1.920 2.489 1.00 94.75 181 LEU A O 1
ATOM 1373 N N . ALA A 1 182 ? -3.879 2.945 1.618 1.00 92.94 182 ALA A N 1
ATOM 1374 C CA . ALA A 1 182 ? -4.625 3.050 2.862 1.00 92.94 182 ALA A CA 1
ATOM 1375 C C . ALA A 1 182 ? -5.826 2.090 2.844 1.00 92.94 182 ALA A C 1
ATOM 1377 O O . ALA A 1 182 ? -6.368 1.820 1.771 1.00 92.94 182 ALA A O 1
ATOM 1378 N N . PRO A 1 183 ? -6.285 1.605 4.010 1.00 86.94 183 PRO A N 1
ATOM 1379 C CA . PRO A 1 183 ? -5.876 2.015 5.358 1.00 86.94 183 PRO A CA 1
ATOM 1380 C C . PRO A 1 183 ? -4.613 1.350 5.933 1.00 86.94 183 PRO A C 1
ATOM 1382 O O . PRO A 1 183 ? -4.163 1.793 6.985 1.00 86.94 183 PRO A O 1
ATOM 1385 N N . GLY A 1 184 ? -4.032 0.351 5.260 1.00 85.56 184 GLY A N 1
ATOM 1386 C CA . GLY A 1 184 ? -2.909 -0.435 5.793 1.00 85.56 184 GLY A CA 1
ATOM 1387 C C . GLY A 1 184 ? -1.583 0.319 5.927 1.00 85.56 184 GLY A C 1
ATOM 1388 O O . GLY A 1 184 ? -1.028 0.403 7.017 1.00 85.56 184 GLY A O 1
ATOM 1389 N N . GLU A 1 185 ? -1.077 0.894 4.837 1.00 91.06 185 GLU A N 1
ATOM 1390 C CA . GLU A 1 185 ? 0.292 1.422 4.743 1.00 91.06 185 GLU A CA 1
ATOM 1391 C C . GLU A 1 185 ? 0.358 2.856 4.163 1.00 91.06 185 GLU A C 1
ATOM 1393 O O . GLU A 1 185 ? 1.060 3.126 3.180 1.00 91.06 185 GLU A O 1
ATOM 1398 N N . PRO A 1 186 ? -0.355 3.835 4.754 1.00 93.75 186 PRO A N 1
ATOM 1399 C CA . PRO A 1 186 ? -0.508 5.166 4.169 1.00 93.75 186 PRO A CA 1
ATOM 1400 C C . PRO A 1 186 ? 0.787 5.991 4.123 1.00 93.75 186 PRO A C 1
ATOM 1402 O O . PRO A 1 186 ? 0.851 6.949 3.357 1.00 93.75 186 PRO A O 1
ATOM 1405 N N . ALA A 1 187 ? 1.815 5.658 4.912 1.00 92.38 187 ALA A N 1
ATOM 1406 C CA . ALA A 1 187 ? 3.097 6.373 4.894 1.00 92.38 187 ALA A CA 1
ATOM 1407 C C . ALA A 1 187 ? 4.201 5.651 4.103 1.00 92.38 187 ALA A C 1
ATOM 1409 O O . ALA A 1 187 ? 5.224 6.267 3.805 1.00 92.38 187 ALA A O 1
ATOM 1410 N N . LYS A 1 188 ? 3.993 4.390 3.693 1.00 93.00 188 LYS A N 1
ATOM 1411 C CA . LYS A 1 188 ? 5.026 3.583 3.023 1.00 93.00 188 LYS A CA 1
ATOM 1412 C C . LYS A 1 188 ? 5.136 3.818 1.518 1.00 93.00 188 LYS A C 1
ATOM 1414 O O . LYS A 1 188 ? 5.748 3.033 0.809 1.00 93.00 188 LYS A O 1
ATOM 1419 N N . GLN A 1 189 ? 4.517 4.882 1.003 1.00 94.25 189 GLN A N 1
ATOM 1420 C CA . GLN A 1 189 ? 4.696 5.345 -0.381 1.00 94.25 189 GLN A CA 1
ATOM 1421 C C . GLN A 1 189 ? 4.403 4.292 -1.470 1.00 94.25 189 GLN A C 1
ATOM 1423 O O . GLN A 1 189 ? 4.850 4.444 -2.602 1.00 94.25 189 GLN A O 1
ATOM 1428 N N . GLY A 1 190 ? 3.622 3.258 -1.152 1.00 95.81 190 GLY A N 1
ATOM 1429 C CA . GLY A 1 190 ? 3.120 2.283 -2.117 1.00 95.81 190 GLY A CA 1
ATOM 1430 C C . GLY A 1 190 ? 2.192 2.901 -3.147 1.00 95.81 190 GLY A C 1
ATOM 1431 O O . GLY A 1 190 ? 1.385 3.759 -2.800 1.00 95.81 190 GLY A O 1
ATOM 1432 N N . SER A 1 191 ? 2.276 2.477 -4.396 1.00 97.06 191 SER A N 1
ATOM 1433 C CA . SER A 1 191 ? 1.582 3.064 -5.536 1.00 97.06 191 SER A CA 1
ATOM 1434 C C . SER A 1 191 ? 0.996 1.991 -6.456 1.00 97.06 191 SER A C 1
ATOM 1436 O O . SER A 1 191 ? 0.990 0.802 -6.150 1.00 97.06 191 SER A O 1
ATOM 1438 N N . TYR A 1 192 ? 0.462 2.423 -7.599 1.00 97.19 192 TYR A N 1
ATOM 1439 C CA . TYR A 1 192 ? -0.104 1.544 -8.627 1.00 97.19 192 TYR A CA 1
ATOM 1440 C C . TYR A 1 192 ? 0.856 1.348 -9.812 1.00 97.19 192 TYR A C 1
ATOM 1442 O O . TYR A 1 192 ? 0.438 0.989 -10.915 1.00 97.19 192 TYR A O 1
ATOM 1450 N N . SER A 1 193 ? 2.155 1.572 -9.591 1.00 97.69 193 SER A N 1
ATOM 1451 C CA . SER A 1 193 ? 3.216 1.417 -10.591 1.00 97.69 193 SER A CA 1
ATOM 1452 C C . SER A 1 193 ? 3.268 0.014 -11.199 1.00 97.69 193 SER A C 1
ATOM 1454 O O . SER A 1 193 ? 3.538 -0.134 -12.393 1.00 97.69 193 SER A O 1
ATOM 1456 N N . SER A 1 194 ? 2.948 -1.016 -10.414 1.00 97.38 194 SER A N 1
ATOM 1457 C CA . SER A 1 194 ? 2.811 -2.401 -10.882 1.00 97.38 194 SER A CA 1
ATOM 1458 C C . SER A 1 194 ? 1.718 -2.560 -11.946 1.00 97.38 194 SER A C 1
ATOM 1460 O O . SER A 1 194 ? 1.957 -3.170 -12.990 1.00 97.38 194 SER A O 1
ATOM 1462 N N . ALA A 1 195 ? 0.549 -1.945 -11.737 1.00 97.06 195 ALA A N 1
ATOM 1463 C CA . ALA A 1 195 ? -0.556 -1.952 -12.694 1.00 97.06 195 ALA A CA 1
ATOM 1464 C C . ALA A 1 195 ? -0.198 -1.182 -13.973 1.00 97.06 195 ALA A C 1
ATOM 1466 O O . ALA A 1 195 ? -0.393 -1.698 -15.074 1.00 97.06 195 ALA A O 1
ATOM 1467 N N . SER A 1 196 ? 0.395 0.009 -13.836 1.00 98.19 196 SER A N 1
ATOM 1468 C CA . SER A 1 196 ? 0.899 0.796 -14.969 1.00 98.19 196 SER A CA 1
ATOM 1469 C C . SER A 1 196 ? 1.922 0.017 -15.804 1.00 98.19 196 SER A C 1
ATOM 1471 O O . SER A 1 196 ? 1.842 -0.000 -17.032 1.00 98.19 196 SER A O 1
ATOM 1473 N N . THR A 1 197 ? 2.857 -0.670 -15.145 1.00 98.19 197 THR A N 1
ATOM 1474 C CA . THR A 1 197 ? 3.903 -1.462 -15.807 1.00 98.19 197 THR A CA 1
ATOM 1475 C C . THR A 1 197 ? 3.324 -2.674 -16.523 1.00 98.19 197 THR A C 1
ATOM 1477 O O . THR A 1 197 ? 3.652 -2.901 -17.685 1.00 98.19 197 THR A O 1
ATOM 1480 N N . ALA A 1 198 ? 2.426 -3.425 -15.876 1.00 98.25 198 ALA A N 1
ATOM 1481 C CA . ALA A 1 198 ? 1.750 -4.563 -16.499 1.00 98.25 198 ALA A CA 1
ATOM 1482 C C . ALA A 1 198 ? 0.932 -4.134 -17.725 1.00 98.25 198 ALA A C 1
ATOM 1484 O O . ALA A 1 198 ? 1.004 -4.770 -18.777 1.00 98.25 198 ALA A O 1
ATOM 1485 N N . TYR A 1 199 ? 0.192 -3.026 -17.615 1.00 98.00 199 TYR A N 1
ATOM 1486 C CA . TYR A 1 199 ? -0.602 -2.487 -18.716 1.00 98.00 199 TYR A CA 1
ATOM 1487 C C . TYR A 1 199 ? 0.278 -2.087 -19.906 1.00 98.00 199 TYR A C 1
ATOM 1489 O O . TYR A 1 199 ? 0.007 -2.496 -21.038 1.00 98.00 199 TYR A O 1
ATOM 1497 N N . PHE A 1 200 ? 1.377 -1.369 -19.652 1.00 98.31 200 PHE A N 1
ATOM 1498 C CA . PHE A 1 200 ? 2.370 -1.030 -20.669 1.00 98.31 200 PHE A CA 1
ATOM 1499 C C . PHE A 1 200 ? 2.990 -2.278 -21.312 1.00 98.31 200 PHE A C 1
ATOM 1501 O O . PHE A 1 200 ? 2.991 -2.402 -22.537 1.00 98.31 200 PHE A O 1
ATOM 1508 N N . ALA A 1 201 ? 3.479 -3.224 -20.507 1.00 98.19 201 ALA A N 1
ATOM 1509 C CA . ALA A 1 201 ? 4.158 -4.420 -20.994 1.00 98.19 201 ALA A CA 1
ATOM 1510 C C . ALA A 1 201 ? 3.232 -5.319 -21.827 1.00 98.19 201 ALA A C 1
ATOM 1512 O O . ALA A 1 201 ? 3.688 -5.971 -22.763 1.00 98.19 201 ALA A O 1
ATOM 1513 N N . LYS A 1 202 ? 1.926 -5.327 -21.531 1.00 97.88 202 LYS A N 1
ATOM 1514 C CA . LYS A 1 202 ? 0.930 -6.109 -22.270 1.00 97.88 202 LYS A CA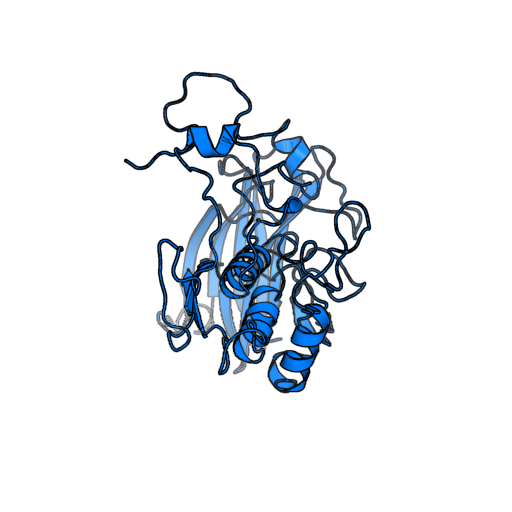 1
ATOM 1515 C C . LYS A 1 202 ? 0.589 -5.523 -23.641 1.00 97.88 202 LYS A C 1
ATOM 1517 O O . LYS A 1 202 ? 0.283 -6.274 -24.571 1.00 97.88 202 LYS A O 1
ATOM 1522 N N . ARG A 1 203 ? 0.587 -4.197 -23.779 1.00 96.81 203 ARG A N 1
ATOM 1523 C CA . ARG A 1 203 ? 0.149 -3.514 -25.012 1.00 96.81 203 ARG A CA 1
ATOM 1524 C C . ARG A 1 203 ? 1.293 -3.113 -25.940 1.00 96.81 203 ARG A C 1
ATOM 1526 O O . ARG A 1 203 ? 1.041 -2.802 -27.100 1.00 96.81 203 ARG A O 1
ATOM 1533 N N . THR A 1 204 ? 2.517 -3.083 -25.428 1.00 96.88 204 THR A N 1
ATOM 1534 C CA . THR A 1 204 ? 3.694 -2.622 -26.166 1.00 96.88 204 THR A CA 1
ATOM 1535 C C . THR A 1 204 ? 4.444 -3.800 -26.767 1.00 96.88 204 THR A C 1
ATOM 1537 O O . THR A 1 204 ? 4.683 -4.802 -26.096 1.00 96.88 204 THR A O 1
ATOM 1540 N N . ASP A 1 205 ? 4.846 -3.663 -28.028 1.00 97.00 205 ASP A N 1
ATOM 1541 C CA . ASP A 1 205 ? 5.852 -4.540 -28.610 1.00 97.00 205 ASP A CA 1
ATOM 1542 C C . ASP A 1 205 ? 7.239 -4.141 -28.095 1.00 97.00 205 ASP A C 1
ATOM 1544 O O . ASP A 1 205 ? 7.759 -3.079 -28.442 1.00 97.00 205 ASP A O 1
ATOM 1548 N N . LEU A 1 206 ? 7.819 -4.969 -27.226 1.00 96.94 206 LEU A N 1
ATOM 1549 C CA . LEU A 1 206 ? 9.100 -4.677 -26.587 1.00 96.94 206 LEU A CA 1
ATOM 1550 C C . LEU A 1 206 ? 10.302 -4.990 -27.488 1.00 96.94 206 LEU A C 1
ATOM 1552 O O . LEU A 1 206 ? 11.417 -4.603 -27.139 1.00 96.94 206 LEU A O 1
ATOM 1556 N N . ARG A 1 207 ? 10.102 -5.692 -28.615 1.00 95.88 207 ARG A N 1
ATOM 1557 C CA . ARG A 1 207 ? 11.169 -6.170 -29.510 1.00 95.88 207 ARG A CA 1
ATOM 1558 C C . ARG A 1 207 ? 10.844 -5.901 -30.970 1.00 95.88 207 ARG A C 1
ATOM 1560 O O . ARG A 1 207 ? 10.699 -6.813 -31.772 1.00 95.88 207 ARG A O 1
ATOM 1567 N N . THR A 1 208 ? 10.825 -4.622 -31.329 1.00 94.81 208 THR A N 1
ATOM 1568 C CA . THR A 1 208 ? 10.611 -4.183 -32.718 1.00 94.81 208 THR A CA 1
ATOM 1569 C C . THR A 1 208 ? 11.716 -4.629 -33.687 1.00 94.81 208 THR A C 1
ATOM 1571 O O . THR A 1 208 ? 11.567 -4.492 -34.899 1.00 94.81 208 THR A O 1
ATOM 1574 N N . ASP A 1 209 ? 12.828 -5.161 -33.170 1.00 95.12 209 ASP A N 1
ATOM 1575 C CA . ASP A 1 209 ? 13.891 -5.831 -33.921 1.00 95.12 209 ASP A CA 1
ATOM 1576 C C . ASP A 1 209 ? 13.567 -7.292 -34.292 1.00 95.12 209 ASP A C 1
ATOM 1578 O O . ASP A 1 209 ? 14.287 -7.893 -35.093 1.00 95.12 209 ASP A O 1
ATOM 1582 N N . LEU A 1 210 ? 12.498 -7.870 -33.737 1.00 95.62 210 LEU A N 1
ATOM 1583 C CA . LEU A 1 210 ? 12.027 -9.220 -34.023 1.00 95.62 210 LEU A CA 1
ATOM 1584 C C . LEU A 1 210 ? 10.704 -9.185 -34.793 1.00 95.62 210 LEU A C 1
ATOM 1586 O O . LEU A 1 210 ? 9.846 -8.333 -34.593 1.00 95.62 210 LEU A O 1
ATOM 1590 N N . ASP A 1 211 ? 10.499 -10.178 -35.657 1.00 94.88 211 ASP A N 1
ATOM 1591 C CA . ASP A 1 211 ? 9.213 -10.343 -36.327 1.00 94.88 211 ASP A CA 1
ATOM 1592 C C . ASP A 1 211 ? 8.122 -10.733 -35.316 1.00 94.88 211 ASP A C 1
ATOM 1594 O O . ASP A 1 211 ? 8.193 -11.799 -34.682 1.00 94.88 211 ASP A O 1
ATOM 1598 N N . GLY A 1 212 ? 7.046 -9.952 -35.269 1.00 93.12 212 GLY A N 1
ATOM 1599 C CA . GLY A 1 212 ? 5.863 -10.224 -34.456 1.00 93.12 212 GLY A CA 1
ATOM 1600 C C . GLY A 1 212 ? 5.658 -9.159 -33.388 1.00 93.12 212 GLY A C 1
ATOM 1601 O O . GLY A 1 212 ? 5.955 -7.999 -33.616 1.00 93.12 212 GLY A O 1
ATOM 1602 N N . THR A 1 213 ? 5.075 -9.553 -32.259 1.00 95.19 213 THR A N 1
ATOM 1603 C CA . THR A 1 213 ? 4.898 -8.675 -31.101 1.00 95.19 213 THR A CA 1
ATOM 1604 C C . THR A 1 213 ? 5.346 -9.427 -29.864 1.00 95.19 213 THR A C 1
ATOM 1606 O O . THR A 1 213 ? 4.806 -10.495 -29.565 1.00 95.19 213 THR A O 1
ATOM 1609 N N . GLN A 1 214 ? 6.310 -8.866 -29.144 1.00 96.25 214 GLN A N 1
ATOM 1610 C CA . GLN A 1 214 ? 6.821 -9.402 -27.889 1.00 96.25 214 GLN A CA 1
ATOM 1611 C C . GLN A 1 214 ? 6.308 -8.538 -26.741 1.00 96.25 214 GLN A C 1
ATOM 1613 O O . GLN A 1 214 ? 6.996 -7.655 -26.235 1.00 96.25 214 GLN A O 1
ATOM 1618 N N . ASN A 1 215 ? 5.068 -8.804 -26.345 1.00 97.25 215 ASN A N 1
ATOM 1619 C CA . ASN A 1 215 ? 4.466 -8.255 -25.139 1.00 97.25 215 ASN A CA 1
ATOM 1620 C C . ASN A 1 215 ? 4.530 -9.268 -23.988 1.00 97.25 215 ASN A C 1
ATOM 1622 O O . ASN A 1 215 ? 4.805 -10.452 -24.196 1.00 97.25 215 ASN A O 1
ATOM 1626 N N . VAL A 1 216 ? 4.272 -8.802 -22.767 1.00 98.19 216 VAL A N 1
ATOM 1627 C CA . VAL A 1 216 ? 4.344 -9.627 -21.555 1.00 98.19 216 VAL A CA 1
ATOM 1628 C C . VAL A 1 216 ? 2.960 -9.804 -20.946 1.00 98.19 216 VAL A C 1
ATOM 1630 O O . VAL A 1 216 ? 2.223 -8.840 -20.751 1.00 98.19 216 VAL A O 1
ATOM 1633 N N . ASP A 1 217 ? 2.621 -11.049 -20.619 1.00 98.12 217 ASP A N 1
ATOM 1634 C CA . ASP A 1 217 ? 1.482 -11.377 -19.764 1.00 98.12 217 ASP A CA 1
ATOM 1635 C C . ASP A 1 217 ? 1.892 -11.359 -18.285 1.00 98.12 217 ASP A C 1
ATOM 1637 O O . ASP A 1 217 ? 2.886 -11.975 -17.900 1.00 98.12 217 ASP A O 1
ATOM 1641 N N . THR A 1 218 ? 1.114 -10.683 -17.440 1.00 98.00 218 THR A N 1
ATOM 1642 C CA . THR A 1 218 ? 1.338 -10.644 -15.989 1.00 98.00 218 THR A CA 1
ATOM 1643 C C . THR A 1 218 ? 0.329 -11.530 -15.270 1.00 98.00 218 THR A C 1
ATOM 1645 O O . THR A 1 218 ? -0.880 -11.359 -15.416 1.00 98.00 218 THR A O 1
ATOM 1648 N N . PHE A 1 219 ? 0.833 -12.438 -14.441 1.00 97.75 219 PHE A N 1
ATOM 1649 C CA . PHE A 1 219 ? 0.052 -13.247 -13.512 1.00 97.75 219 PHE A CA 1
ATOM 1650 C C . PHE A 1 219 ? 0.405 -12.825 -12.090 1.00 97.75 219 PHE A C 1
ATOM 1652 O O . PHE A 1 219 ? 1.583 -12.744 -11.754 1.00 97.75 219 PHE A O 1
ATOM 1659 N N . VAL A 1 220 ? -0.598 -12.558 -11.254 1.00 96.12 220 VAL A N 1
ATOM 1660 C CA . VAL A 1 220 ? -0.384 -12.066 -9.887 1.00 96.12 220 VAL A CA 1
ATOM 1661 C C . VAL A 1 220 ? -0.962 -13.049 -8.879 1.00 96.12 220 VAL A C 1
ATOM 1663 O O . VAL A 1 220 ? -2.118 -13.454 -8.989 1.00 96.12 220 VAL A O 1
ATOM 1666 N N . VAL A 1 221 ? -0.160 -13.398 -7.876 1.00 96.06 221 VAL A N 1
ATOM 1667 C CA . VAL A 1 221 ? -0.601 -14.057 -6.646 1.00 96.06 221 VAL A CA 1
ATOM 1668 C C . VAL A 1 221 ? -0.481 -13.034 -5.524 1.00 96.06 221 VAL A C 1
ATOM 1670 O O . VAL A 1 221 ? 0.612 -12.779 -5.020 1.00 96.06 221 VAL A O 1
ATOM 1673 N N . GLY A 1 222 ? -1.614 -12.426 -5.172 1.00 93.06 222 GLY A N 1
ATOM 1674 C CA . GLY A 1 222 ? -1.712 -11.507 -4.043 1.00 93.06 222 GLY A CA 1
ATOM 1675 C C . GLY A 1 222 ? -1.792 -12.284 -2.734 1.00 93.06 222 GLY A C 1
ATOM 1676 O O . GLY A 1 222 ? -2.749 -13.028 -2.512 1.00 93.06 222 GLY A O 1
ATOM 1677 N N . LEU A 1 223 ? -0.792 -12.119 -1.877 1.00 90.81 223 LEU A N 1
ATOM 1678 C CA . LEU A 1 223 ? -0.833 -12.579 -0.496 1.00 90.81 223 LEU A CA 1
ATOM 1679 C C . LEU A 1 223 ? -1.672 -11.577 0.296 1.00 90.81 223 LEU A C 1
ATOM 1681 O O . LEU A 1 223 ? -1.469 -10.373 0.197 1.00 90.81 223 LEU A O 1
ATOM 1685 N N . THR A 1 224 ? -2.665 -12.056 1.034 1.00 81.12 224 THR A N 1
ATOM 1686 C CA . THR A 1 224 ? -3.535 -11.167 1.805 1.00 81.12 224 THR A CA 1
ATOM 1687 C C . THR A 1 224 ? -2.783 -10.632 3.021 1.00 81.12 224 THR A C 1
ATOM 1689 O O . THR A 1 224 ? -2.366 -11.438 3.855 1.00 81.12 224 THR A O 1
ATOM 1692 N N . SER A 1 225 ? -2.690 -9.312 3.183 1.00 71.62 225 SER A N 1
ATOM 1693 C CA . SER A 1 225 ? -2.360 -8.703 4.476 1.00 71.62 225 SER A CA 1
ATOM 1694 C C . SER A 1 225 ? -3.619 -8.658 5.351 1.00 71.62 225 SER A C 1
ATOM 1696 O O . SER A 1 225 ? -4.603 -8.010 4.970 1.00 71.62 225 SER A O 1
ATOM 1698 N N . PRO A 1 226 ? -3.656 -9.371 6.492 1.00 70.56 226 PRO A N 1
ATOM 1699 C CA . PRO A 1 226 ? -4.809 -9.369 7.379 1.00 70.56 226 PRO A CA 1
ATOM 1700 C C . PRO A 1 226 ? -4.849 -8.062 8.179 1.00 70.56 226 PRO A C 1
ATOM 1702 O O . PRO A 1 226 ? -4.440 -8.009 9.335 1.00 70.56 226 PRO A O 1
ATOM 1705 N N . LEU A 1 227 ? -5.363 -6.995 7.570 1.00 86.00 227 LEU A N 1
ATOM 1706 C CA . LEU A 1 227 ? -5.722 -5.782 8.297 1.00 86.00 227 LEU A CA 1
ATOM 1707 C C . LEU A 1 227 ? -7.127 -5.965 8.902 1.00 86.00 227 LEU A C 1
ATOM 1709 O O . LEU A 1 227 ? -8.066 -6.265 8.158 1.00 86.00 227 LEU A O 1
ATOM 1713 N N . PRO A 1 228 ? -7.309 -5.821 10.227 1.00 90.12 228 PRO A N 1
ATOM 1714 C CA . PRO A 1 228 ? -8.604 -6.048 10.850 1.00 90.12 228 PRO A CA 1
ATOM 1715 C C . PRO A 1 228 ? -9.624 -4.986 10.420 1.00 90.12 228 PRO A C 1
ATOM 1717 O O . PRO A 1 228 ? -9.406 -3.785 10.569 1.00 90.12 228 PRO A O 1
ATOM 1720 N N . GLU A 1 229 ? -10.778 -5.445 9.939 1.00 92.88 229 GLU A N 1
ATOM 1721 C CA . GLU A 1 229 ? -11.936 -4.607 9.631 1.00 92.88 229 GLU A CA 1
ATOM 1722 C C . GLU A 1 229 ? -13.077 -4.920 10.602 1.00 92.88 229 GLU A C 1
ATOM 1724 O O . GLU A 1 229 ? -13.547 -6.055 10.688 1.00 92.88 229 GLU A O 1
ATOM 1729 N N . ILE A 1 230 ? -13.580 -3.902 11.295 1.00 94.75 230 ILE A N 1
ATOM 1730 C CA . ILE A 1 230 ? -14.757 -4.017 12.158 1.00 94.75 230 ILE A CA 1
ATOM 1731 C C . ILE A 1 230 ? -15.970 -3.539 11.358 1.00 94.75 230 ILE A C 1
ATOM 1733 O O . ILE A 1 230 ? -16.120 -2.344 11.088 1.00 94.75 230 ILE A O 1
ATOM 1737 N N . LYS A 1 231 ? -16.839 -4.474 10.960 1.00 94.81 231 LYS A N 1
ATOM 1738 C CA . LYS A 1 231 ? -18.038 -4.206 10.149 1.00 94.81 231 LYS A CA 1
ATOM 1739 C C . LYS A 1 231 ? -19.283 -4.168 11.025 1.00 94.81 231 LYS A C 1
ATOM 1741 O O . LYS A 1 231 ? -19.705 -5.182 11.568 1.00 94.81 231 LYS A O 1
ATOM 1746 N N . VAL A 1 232 ? -19.884 -2.988 11.129 1.00 95.94 232 VAL A N 1
ATOM 1747 C CA . VAL A 1 232 ? -21.031 -2.703 11.992 1.00 95.94 232 VAL A CA 1
ATOM 1748 C C . VAL A 1 232 ? -22.288 -2.535 11.134 1.00 95.94 232 VAL A C 1
ATOM 1750 O O . VAL A 1 232 ? -22.455 -1.489 10.499 1.00 95.94 232 VAL A O 1
ATOM 1753 N N . PRO A 1 233 ? -23.194 -3.527 11.086 1.00 94.06 233 PRO A N 1
ATOM 1754 C CA . PRO A 1 233 ? -24.490 -3.357 10.440 1.00 94.06 233 PRO A CA 1
ATOM 1755 C C . PRO A 1 233 ? -25.382 -2.423 11.272 1.00 94.06 233 PRO A C 1
ATOM 1757 O O . PRO A 1 233 ? -25.628 -2.669 12.454 1.00 94.06 233 PRO A O 1
ATOM 1760 N N . VAL A 1 234 ? -25.888 -1.350 10.659 1.00 94.25 234 VAL A N 1
ATOM 1761 C CA . VAL A 1 234 ? -26.749 -0.354 11.319 1.00 94.25 234 VAL A CA 1
ATOM 1762 C C . VAL A 1 234 ? -27.618 0.378 10.293 1.00 94.25 234 VAL A C 1
ATOM 1764 O O . VAL A 1 234 ? -27.140 0.771 9.232 1.00 94.25 234 VAL A O 1
ATOM 1767 N N . GLY A 1 235 ? -28.916 0.546 10.569 1.00 91.12 235 GLY A N 1
ATOM 1768 C CA . GLY A 1 235 ? -29.814 1.333 9.709 1.00 91.12 235 GLY A CA 1
ATOM 1769 C C . GLY A 1 235 ? -29.879 0.897 8.236 1.00 91.12 235 GLY A C 1
ATOM 1770 O O . GLY A 1 235 ? -30.084 1.736 7.365 1.00 91.12 235 GLY A O 1
ATOM 1771 N N . GLY A 1 236 ? -29.654 -0.388 7.936 1.00 90.94 236 GLY A N 1
ATOM 1772 C CA . GLY A 1 236 ? -29.598 -0.907 6.561 1.00 90.94 236 GLY A CA 1
ATOM 1773 C C . GLY A 1 236 ? -28.296 -0.608 5.805 1.00 90.94 236 GLY A C 1
ATOM 1774 O O . GLY A 1 236 ? -28.187 -0.952 4.630 1.00 90.94 236 GLY A O 1
ATOM 1775 N N . LYS A 1 237 ? -27.306 0.002 6.466 1.00 93.50 237 LYS A N 1
ATOM 1776 C CA . LYS A 1 237 ? -25.942 0.214 5.971 1.00 93.50 237 LYS A CA 1
ATOM 1777 C C . LYS A 1 237 ? -24.944 -0.642 6.757 1.00 93.50 237 LYS A C 1
ATOM 1779 O O . LYS A 1 237 ? -25.276 -1.226 7.790 1.00 93.50 237 LYS A O 1
ATOM 1784 N N . VAL A 1 238 ? -23.703 -0.673 6.280 1.00 95.44 238 VAL A N 1
ATOM 1785 C CA . VAL A 1 238 ? -22.557 -1.209 7.020 1.00 95.44 238 VAL A CA 1
ATOM 1786 C C . VAL A 1 238 ? -21.558 -0.078 7.221 1.00 95.44 238 VAL A C 1
ATOM 1788 O O . VAL A 1 238 ? -21.069 0.490 6.248 1.00 95.44 238 VAL A O 1
ATOM 1791 N N . ILE A 1 239 ? -21.269 0.238 8.481 1.00 96.06 239 ILE A N 1
ATOM 1792 C CA . ILE A 1 239 ? -20.155 1.109 8.856 1.00 96.06 239 ILE A CA 1
ATOM 1793 C C . ILE A 1 239 ? -18.918 0.233 9.010 1.00 96.06 239 ILE A C 1
ATOM 1795 O O . ILE A 1 239 ? -18.960 -0.773 9.717 1.00 96.06 239 ILE A O 1
ATOM 1799 N N . THR A 1 240 ? -17.818 0.600 8.363 1.00 95.44 240 THR A N 1
ATOM 1800 C CA . THR A 1 240 ? -16.546 -0.119 8.489 1.00 95.44 240 THR A CA 1
ATOM 1801 C C . THR A 1 240 ? -15.547 0.749 9.228 1.00 95.44 240 THR A C 1
ATOM 1803 O O . THR A 1 240 ? -15.269 1.873 8.804 1.00 95.44 240 THR A O 1
ATOM 1806 N N . LEU A 1 241 ? -15.015 0.214 10.325 1.00 95.88 241 LEU A N 1
ATOM 1807 C CA . LEU A 1 241 ? -13.916 0.799 11.079 1.00 95.88 241 LEU A CA 1
ATOM 1808 C C . LEU A 1 241 ? -12.657 -0.013 10.801 1.00 95.88 241 LEU A C 1
ATOM 1810 O O . LEU A 1 241 ? -12.679 -1.240 10.903 1.00 95.88 241 LEU A O 1
ATOM 1814 N N . VAL A 1 242 ? -11.566 0.674 10.498 1.00 95.25 242 VAL A N 1
ATOM 1815 C CA . VAL A 1 242 ? -10.241 0.060 10.424 1.00 95.25 242 VAL A CA 1
ATOM 1816 C C . VAL A 1 242 ? -9.380 0.689 11.510 1.00 95.25 242 VAL A C 1
ATOM 1818 O O . VAL A 1 242 ? -9.134 1.898 11.438 1.00 95.25 242 VA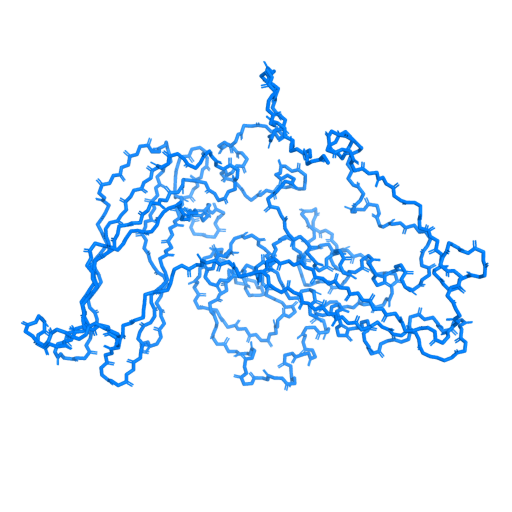L A O 1
ATOM 1821 N N . PRO A 1 243 ? -8.975 -0.073 12.541 1.00 95.50 243 PRO A N 1
ATOM 1822 C CA . PRO A 1 243 ? -8.101 0.432 13.586 1.00 95.50 243 PRO A CA 1
ATOM 1823 C C . PRO A 1 243 ? -6.797 0.967 12.996 1.00 95.50 243 PRO A C 1
ATOM 1825 O O . PRO A 1 243 ? -6.240 0.401 12.059 1.00 95.50 243 PRO A O 1
ATOM 1828 N N . PHE A 1 244 ? -6.345 2.097 13.522 1.00 93.00 244 PHE A N 1
ATOM 1829 C CA . PHE A 1 244 ? -5.181 2.809 13.017 1.00 93.00 244 PHE A CA 1
ATOM 1830 C C . PHE A 1 244 ? -4.554 3.620 14.142 1.00 93.00 244 PHE A C 1
ATOM 1832 O O . PHE A 1 244 ? -5.268 4.237 14.936 1.00 93.00 244 PHE A O 1
ATOM 1839 N N . ALA A 1 245 ? -3.229 3.673 14.190 1.00 94.19 245 ALA A N 1
ATOM 1840 C CA . ALA A 1 245 ? -2.517 4.447 15.190 1.00 94.19 245 ALA A CA 1
ATOM 1841 C C . ALA A 1 245 ? -1.280 5.134 14.594 1.00 94.19 245 ALA A C 1
ATOM 1843 O O . ALA A 1 245 ? -0.728 4.704 13.577 1.00 94.19 245 ALA A O 1
ATOM 1844 N N . LYS A 1 246 ? -0.890 6.258 15.201 1.00 94.06 246 LYS A N 1
ATOM 1845 C CA . LYS A 1 246 ? 0.284 7.047 14.814 1.00 94.06 246 LYS A CA 1
ATOM 1846 C C . LYS A 1 246 ? 1.156 7.350 16.013 1.00 94.06 246 LYS A C 1
ATOM 1848 O O . LYS A 1 246 ? 0.657 7.853 17.021 1.00 94.06 246 LYS A O 1
ATOM 1853 N N . THR A 1 247 ? 2.464 7.234 15.830 1.00 93.88 247 THR A N 1
ATOM 1854 C CA . THR A 1 247 ? 3.423 7.844 16.748 1.00 93.88 247 THR A CA 1
ATOM 1855 C C . THR A 1 247 ? 3.529 9.337 16.478 1.00 93.88 247 THR A C 1
ATOM 1857 O O . THR A 1 247 ? 3.779 9.774 15.359 1.00 93.88 247 THR A O 1
ATOM 1860 N N . VAL A 1 248 ? 3.321 10.140 17.516 1.00 94.50 248 VAL A N 1
ATOM 1861 C CA . VAL A 1 248 ? 3.218 11.605 17.447 1.00 94.50 248 VAL A CA 1
ATOM 1862 C C . VAL A 1 248 ? 4.296 12.324 18.260 1.00 94.50 248 VAL A C 1
ATOM 1864 O O . VAL A 1 248 ? 4.347 13.553 18.272 1.00 94.50 248 VAL A O 1
ATOM 1867 N N . GLY A 1 249 ? 5.179 11.598 18.943 1.00 93.31 249 GLY A N 1
ATOM 1868 C CA . GLY A 1 249 ? 6.310 12.192 19.652 1.00 93.31 249 GLY A CA 1
ATOM 1869 C C . GLY A 1 249 ? 7.244 11.156 20.263 1.00 93.31 249 GLY A C 1
ATOM 1870 O O . GLY A 1 249 ? 6.865 10.005 20.407 1.00 93.31 249 GLY A O 1
ATOM 1871 N N . GLY A 1 250 ? 8.441 11.579 20.671 1.00 89.56 250 GLY A N 1
ATOM 1872 C CA . GLY A 1 250 ? 9.520 10.668 21.086 1.00 89.56 250 GLY A CA 1
ATOM 1873 C C . GLY A 1 250 ? 10.510 10.429 19.944 1.00 89.56 250 GLY A C 1
ATOM 1874 O O . GLY A 1 250 ? 10.155 10.592 18.783 1.00 89.56 250 GLY A O 1
ATOM 1875 N N . SER A 1 251 ? 11.778 10.162 20.270 1.00 86.94 251 SER A N 1
ATOM 1876 C CA . SER A 1 251 ? 12.851 9.826 19.307 1.00 86.94 251 SER A CA 1
ATOM 1877 C C . SER A 1 251 ? 12.997 10.741 18.073 1.00 86.94 251 SER A C 1
ATOM 1879 O O . SER A 1 251 ? 13.513 10.326 17.044 1.00 86.94 251 SER A O 1
ATOM 1881 N N . GLY A 1 252 ? 12.583 12.011 18.172 1.00 87.81 252 GLY A N 1
ATOM 1882 C CA . GLY A 1 252 ? 12.642 12.989 17.076 1.00 87.81 252 GLY A CA 1
ATOM 1883 C C . GLY A 1 252 ? 11.356 13.132 16.252 1.00 87.81 252 GLY A C 1
ATOM 1884 O O . GLY A 1 252 ? 11.281 14.038 15.422 1.00 87.81 252 GLY A O 1
ATOM 1885 N N . VAL A 1 253 ? 10.325 12.321 16.512 1.00 92.06 253 VAL A N 1
ATOM 1886 C CA . VAL A 1 253 ? 9.006 12.455 15.877 1.00 92.06 253 VAL A CA 1
ATOM 1887 C C . VAL A 1 253 ? 8.326 13.750 16.328 1.00 92.06 253 VAL A C 1
ATOM 1889 O O . VAL A 1 253 ? 8.341 14.112 17.508 1.00 92.06 253 VAL A O 1
ATOM 1892 N N . SER A 1 254 ? 7.693 14.440 15.379 1.00 91.75 254 SER A N 1
ATOM 1893 C CA . SER A 1 254 ? 6.909 15.652 15.617 1.00 91.75 254 SER A CA 1
ATOM 1894 C C . SER A 1 254 ? 5.433 15.414 15.306 1.00 91.75 254 SER A C 1
ATOM 1896 O O . SER A 1 254 ? 5.107 14.886 14.247 1.00 91.75 254 SER A O 1
ATOM 1898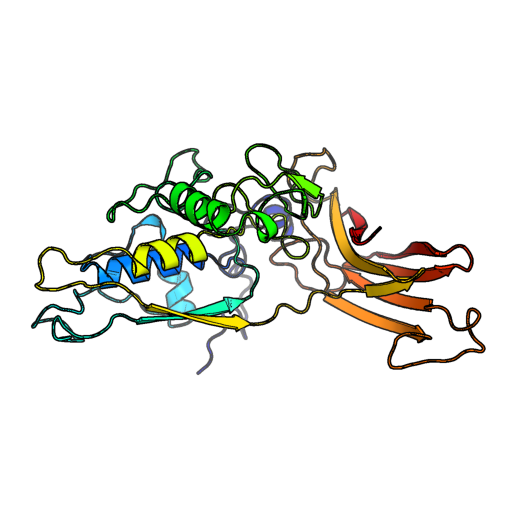 N N . ALA A 1 255 ? 4.538 15.889 16.177 1.00 92.31 255 ALA A N 1
ATOM 1899 C CA . ALA A 1 255 ? 3.087 15.874 15.964 1.00 92.31 255 ALA A CA 1
ATOM 1900 C C . ALA A 1 255 ? 2.598 16.907 14.926 1.00 92.31 255 ALA A C 1
ATOM 1902 O O . ALA A 1 255 ? 1.395 17.023 14.686 1.00 92.31 255 ALA A O 1
ATOM 1903 N N . THR A 1 256 ? 3.490 17.719 14.345 1.00 91.31 256 THR A N 1
ATOM 1904 C CA . THR A 1 256 ? 3.110 18.712 13.335 1.00 91.31 256 THR A CA 1
ATOM 1905 C C . THR A 1 256 ? 2.537 18.020 12.099 1.00 91.31 256 THR A C 1
ATOM 1907 O O . THR A 1 256 ? 3.209 17.219 11.450 1.00 91.31 256 THR A O 1
ATOM 1910 N N . LYS A 1 257 ? 1.292 18.360 11.749 1.00 84.44 257 LYS A N 1
ATOM 1911 C CA . LYS A 1 257 ? 0.605 17.827 10.566 1.00 84.44 257 LYS A CA 1
ATOM 1912 C C . LYS A 1 257 ? 1.446 18.031 9.301 1.00 84.44 257 LYS A C 1
ATOM 1914 O O . LYS A 1 257 ? 1.936 19.131 9.063 1.00 84.44 257 LYS A O 1
ATOM 1919 N N . GLY A 1 258 ? 1.559 16.981 8.489 1.00 83.00 258 GLY A N 1
ATOM 1920 C CA . GLY A 1 258 ? 2.337 16.977 7.247 1.00 83.00 258 GLY A CA 1
ATOM 1921 C C . GLY A 1 258 ? 3.788 16.524 7.422 1.00 83.00 258 GLY A C 1
ATOM 1922 O O . GLY A 1 258 ? 4.415 16.150 6.436 1.00 83.00 258 GLY A O 1
ATOM 1923 N N . ASN A 1 259 ? 4.312 16.492 8.652 1.00 89.19 259 ASN A N 1
ATOM 1924 C CA . ASN A 1 259 ? 5.554 15.772 8.923 1.00 89.19 259 ASN A CA 1
ATOM 1925 C C . ASN A 1 259 ? 5.308 14.263 8.876 1.00 89.19 259 ASN A C 1
ATOM 1927 O O . ASN A 1 259 ? 4.180 13.802 9.028 1.00 89.19 259 ASN A O 1
ATOM 1931 N N . TYR A 1 260 ? 6.377 13.490 8.712 1.00 90.19 260 TYR A N 1
ATOM 1932 C CA . TYR A 1 260 ? 6.290 12.047 8.867 1.00 90.19 260 TYR A CA 1
ATOM 1933 C C . TYR A 1 260 ? 5.954 11.688 10.321 1.00 90.19 260 TYR A C 1
ATOM 1935 O O . TYR A 1 260 ? 6.618 12.137 11.258 1.00 90.19 260 TYR A O 1
ATOM 1943 N N . GLN A 1 261 ? 4.927 10.862 10.484 1.00 92.81 261 GLN A N 1
ATOM 1944 C CA . GLN A 1 261 ? 4.595 10.169 11.721 1.00 92.81 261 GLN A CA 1
ATOM 1945 C C . GLN A 1 261 ? 4.531 8.672 11.416 1.00 92.81 261 GLN A C 1
ATOM 1947 O O . GLN A 1 261 ? 3.787 8.303 10.500 1.00 92.81 261 GLN A O 1
ATOM 1952 N N . PRO A 1 262 ? 5.246 7.809 12.156 1.00 91.94 262 PRO A N 1
ATOM 1953 C CA . PRO A 1 262 ? 5.174 6.366 11.952 1.00 91.94 262 PRO A CA 1
ATOM 1954 C C . PRO A 1 262 ? 3.738 5.863 12.105 1.00 91.94 262 PRO A C 1
ATOM 1956 O O . PRO A 1 262 ? 3.071 6.199 13.087 1.00 91.94 262 PRO A O 1
ATOM 1959 N N . THR A 1 263 ? 3.246 5.088 11.136 1.00 92.75 263 THR A N 1
ATOM 1960 C CA . THR A 1 263 ? 2.022 4.300 11.326 1.00 92.75 263 THR A CA 1
ATOM 1961 C C . THR A 1 263 ? 2.329 3.131 12.238 1.00 92.75 263 THR A C 1
ATOM 1963 O O . THR A 1 263 ? 3.210 2.339 11.942 1.00 92.75 263 THR A O 1
ATOM 1966 N N . ASN A 1 264 ? 1.607 3.018 13.340 1.00 91.88 264 ASN A N 1
ATOM 1967 C CA . ASN A 1 264 ? 1.818 1.951 14.303 1.00 91.88 264 ASN A CA 1
ATOM 1968 C C . ASN A 1 264 ? 1.270 0.635 13.758 1.00 91.88 264 ASN A C 1
ATOM 1970 O O . ASN A 1 264 ? 0.099 0.555 13.375 1.00 91.88 264 ASN A O 1
ATOM 1974 N N . GLN A 1 265 ? 2.116 -0.387 13.723 1.00 89.81 265 GLN A N 1
ATOM 1975 C CA . GLN A 1 265 ? 1.717 -1.717 13.283 1.00 89.81 265 GLN A CA 1
ATOM 1976 C C . GLN A 1 265 ? 0.830 -2.376 14.332 1.00 89.81 265 GLN A C 1
ATOM 1978 O O . GLN A 1 265 ? 1.050 -2.200 15.526 1.00 89.81 265 GLN A O 1
ATOM 1983 N N . ILE A 1 266 ? -0.156 -3.153 13.886 1.00 91.62 266 ILE A N 1
ATOM 1984 C CA . ILE A 1 266 ? -0.959 -3.993 14.775 1.00 91.62 266 ILE A CA 1
ATOM 1985 C C . ILE A 1 266 ? -0.172 -5.278 15.026 1.00 91.62 266 ILE A C 1
ATOM 1987 O O . ILE A 1 266 ? 0.063 -6.045 14.094 1.00 91.62 266 ILE A O 1
ATOM 1991 N N . VAL A 1 267 ? 0.224 -5.500 16.276 1.00 91.44 267 VAL A N 1
ATOM 1992 C CA . VAL A 1 267 ? 0.928 -6.716 16.709 1.00 91.44 267 VAL A CA 1
ATOM 1993 C C . VAL A 1 267 ? -0.074 -7.838 16.948 1.00 91.44 267 VAL A C 1
ATOM 1995 O O . VAL A 1 267 ? 0.067 -8.929 16.406 1.00 91.44 267 VAL A O 1
ATOM 1998 N N . ASP A 1 268 ? -1.134 -7.538 17.703 1.00 92.44 268 ASP A N 1
ATOM 1999 C CA . ASP A 1 268 ? -2.200 -8.480 18.025 1.00 92.44 268 ASP A CA 1
ATOM 2000 C C . ASP A 1 268 ? -3.570 -7.805 17.988 1.00 92.44 268 ASP A C 1
ATOM 2002 O O . ASP A 1 268 ? -3.736 -6.633 18.342 1.00 92.44 268 ASP A O 1
ATOM 2006 N N . PHE A 1 269 ? -4.578 -8.600 17.639 1.00 94.38 269 PHE A N 1
ATOM 2007 C CA . PHE A 1 269 ? -5.979 -8.209 17.670 1.00 94.38 269 PHE A CA 1
ATOM 2008 C C . PHE A 1 269 ? -6.787 -9.261 18.428 1.00 94.38 269 PHE A C 1
ATOM 2010 O O . PHE A 1 269 ? -6.981 -10.382 17.955 1.00 94.38 269 PHE A O 1
ATOM 2017 N N . TYR A 1 270 ? -7.285 -8.896 19.605 1.00 95.75 270 TYR A N 1
ATOM 2018 C CA . TYR A 1 270 ? -8.082 -9.775 20.451 1.00 95.75 270 TYR A CA 1
ATOM 2019 C C . TYR A 1 270 ? -9.558 -9.388 20.388 1.00 95.75 270 TYR A C 1
ATOM 2021 O O . TYR A 1 270 ? -9.923 -8.219 20.523 1.00 95.75 270 TYR A O 1
ATOM 2029 N N . VAL A 1 271 ? -10.423 -10.391 20.244 1.00 95.69 271 VAL A N 1
ATOM 2030 C CA . VAL A 1 271 ? -11.877 -10.233 20.357 1.00 95.69 271 VAL A CA 1
ATOM 2031 C C . VAL A 1 271 ? -12.281 -10.548 21.796 1.00 95.69 271 VAL A C 1
ATOM 2033 O O . VAL A 1 271 ? -12.266 -11.709 22.198 1.00 95.69 271 VAL A O 1
ATOM 2036 N N . GLU A 1 272 ? -12.646 -9.531 22.579 1.00 95.88 272 GLU A N 1
ATOM 2037 C CA . GLU A 1 272 ? -13.172 -9.728 23.940 1.00 95.88 272 GLU A CA 1
ATOM 2038 C C . GLU A 1 272 ? -14.672 -10.040 23.907 1.00 95.88 272 GLU A C 1
ATOM 2040 O O . GLU A 1 272 ? -15.177 -10.864 24.667 1.00 95.88 272 GLU A O 1
ATOM 2045 N N . THR A 1 273 ? -15.419 -9.371 23.029 1.00 94.50 273 THR A N 1
ATOM 2046 C CA . THR A 1 273 ? -16.853 -9.604 22.839 1.00 94.50 273 THR A CA 1
ATOM 2047 C C . THR A 1 273 ? -17.224 -9.323 21.393 1.00 94.50 273 THR A C 1
ATOM 2049 O O . THR A 1 273 ? -16.783 -8.336 20.816 1.00 94.50 273 THR A O 1
ATOM 2052 N N . LEU A 1 274 ? -18.063 -10.174 20.811 1.00 94.56 274 LEU A N 1
ATOM 2053 C CA . LEU A 1 274 ? -18.656 -9.961 19.495 1.00 94.56 274 LEU A CA 1
ATOM 2054 C C . LEU A 1 274 ? -20.046 -10.583 19.502 1.00 94.56 274 LEU A C 1
ATOM 2056 O O . LEU A 1 274 ? -20.177 -11.806 19.499 1.00 94.56 274 LEU A O 1
ATOM 2060 N N . VAL A 1 275 ? -21.082 -9.753 19.554 1.00 94.50 275 VAL A N 1
ATOM 2061 C CA . VAL A 1 275 ? -22.475 -10.203 19.621 1.00 94.50 275 VAL A CA 1
ATOM 2062 C C . VAL A 1 275 ? -23.335 -9.457 18.610 1.00 94.50 275 VAL A C 1
ATOM 2064 O O . VAL A 1 275 ? -23.107 -8.286 18.301 1.00 94.50 275 VAL A O 1
ATOM 2067 N N . ASN A 1 276 ? -24.347 -10.157 18.101 1.00 93.00 276 ASN A N 1
ATOM 2068 C CA . ASN A 1 276 ? -25.262 -9.689 17.059 1.00 93.00 276 ASN A CA 1
ATOM 2069 C C . ASN A 1 276 ? -24.575 -9.300 15.741 1.00 93.00 276 ASN A C 1
ATOM 2071 O O . ASN A 1 276 ? -25.098 -8.503 14.962 1.00 93.00 276 ASN A O 1
ATOM 2075 N N . GLU A 1 277 ? -23.424 -9.906 15.468 1.00 86.62 277 GLU A N 1
ATOM 2076 C CA . GLU A 1 277 ? -22.860 -10.003 14.124 1.00 86.62 277 GLU A CA 1
ATOM 2077 C C . GLU A 1 277 ? -23.594 -11.112 13.342 1.00 86.62 277 GLU A C 1
ATOM 2079 O O . GLU A 1 277 ? -24.304 -11.927 13.940 1.00 86.62 277 GLU A O 1
ATOM 2084 N N . THR A 1 278 ? -23.504 -11.149 12.009 1.00 77.62 278 THR A N 1
ATOM 2085 C CA . THR A 1 278 ? -24.353 -12.021 11.167 1.00 77.62 278 THR A CA 1
ATOM 2086 C C . THR A 1 278 ? -24.311 -13.495 11.588 1.00 77.62 278 THR A C 1
ATOM 2088 O O . THR A 1 278 ? -25.345 -14.160 11.564 1.00 77.62 278 THR A O 1
ATOM 2091 N N . ALA A 1 279 ? -23.152 -13.988 12.031 1.00 79.56 279 ALA A N 1
ATOM 2092 C CA . ALA A 1 279 ? -22.968 -15.370 12.469 1.00 79.56 279 ALA A CA 1
ATOM 2093 C C . ALA A 1 279 ? -23.292 -15.626 13.958 1.00 79.56 279 ALA A C 1
ATOM 2095 O O . ALA A 1 279 ? -23.395 -16.785 14.356 1.00 79.56 279 ALA A O 1
ATOM 2096 N N . ASN A 1 280 ? -23.465 -14.585 14.785 1.00 83.19 280 ASN A N 1
ATOM 2097 C CA . ASN A 1 280 ? -23.615 -14.707 16.241 1.00 83.19 280 ASN A CA 1
ATOM 2098 C C . ASN A 1 280 ? -24.752 -13.830 16.797 1.00 83.19 280 ASN A C 1
ATOM 2100 O O . ASN A 1 280 ? -24.527 -12.871 17.537 1.00 83.19 280 ASN A O 1
ATOM 2104 N N . GLN A 1 281 ? -25.991 -14.145 16.414 1.00 88.69 281 GLN A N 1
ATOM 2105 C CA . GLN A 1 281 ? -27.188 -13.409 16.833 1.00 88.69 281 GLN A CA 1
ATOM 2106 C C . GLN A 1 281 ? -27.640 -13.806 18.247 1.00 88.69 281 GLN A C 1
ATOM 2108 O O . GLN A 1 281 ? -28.046 -14.941 18.491 1.00 88.69 281 GLN A O 1
ATOM 2113 N N . VAL A 1 282 ? -27.633 -12.842 19.168 1.00 92.38 282 VAL A N 1
ATOM 2114 C CA . VAL A 1 282 ? -28.050 -12.969 20.572 1.00 92.38 282 VAL A CA 1
ATOM 2115 C C . VAL A 1 282 ? -29.049 -11.843 20.911 1.00 92.38 282 VAL A C 1
ATOM 2117 O O . VAL A 1 282 ? -28.682 -10.844 21.536 1.00 92.38 282 VAL A O 1
ATOM 2120 N N . PRO A 1 283 ? -30.342 -11.987 20.543 1.00 88.38 283 PRO A N 1
ATOM 2121 C CA . PRO A 1 283 ? -31.333 -10.900 20.594 1.00 88.38 283 PRO A CA 1
ATOM 2122 C C . PRO A 1 283 ? -31.510 -10.209 21.956 1.00 88.38 283 PRO A C 1
ATOM 2124 O O . PRO A 1 283 ? -31.936 -9.057 22.018 1.00 88.38 283 PRO A O 1
ATOM 2127 N N . GLY A 1 284 ? -31.192 -10.901 23.054 1.00 93.69 284 GLY A N 1
ATOM 2128 C CA . GLY A 1 284 ? -31.277 -10.352 24.409 1.00 93.69 284 GLY A CA 1
ATOM 2129 C C . GLY A 1 284 ? -30.226 -9.283 24.734 1.00 93.69 284 GLY A C 1
ATOM 2130 O O . GLY A 1 284 ? -30.425 -8.515 25.671 1.00 93.69 284 GLY A O 1
ATOM 2131 N N . ILE A 1 285 ? -29.130 -9.200 23.973 1.00 94.31 285 ILE A N 1
ATOM 2132 C CA . ILE A 1 285 ? -28.053 -8.223 24.187 1.00 94.31 285 ILE A CA 1
ATOM 2133 C C . ILE A 1 285 ? -28.215 -7.073 23.195 1.00 94.31 285 ILE A C 1
ATOM 2135 O O . ILE A 1 285 ? -28.504 -7.308 22.025 1.00 94.31 285 ILE A O 1
ATOM 2139 N N . ASN A 1 286 ? -28.085 -5.827 23.669 1.00 95.38 286 ASN A N 1
ATOM 2140 C CA . ASN A 1 286 ? -28.265 -4.599 22.879 1.00 95.38 286 ASN A CA 1
ATOM 2141 C C . ASN A 1 286 ? -29.521 -4.622 21.969 1.00 95.38 286 ASN A C 1
ATOM 2143 O O . ASN A 1 286 ? -29.514 -4.104 20.856 1.00 95.38 286 ASN A O 1
ATOM 2147 N N . GLY A 1 287 ? -30.610 -5.264 22.410 1.00 94.00 287 GLY A N 1
ATOM 2148 C CA . GLY A 1 287 ? -31.839 -5.422 21.621 1.00 94.00 287 GLY A CA 1
ATOM 2149 C C . GLY A 1 287 ? -31.628 -6.051 20.237 1.00 94.00 287 GLY A C 1
ATOM 2150 O O . GLY A 1 287 ? -32.273 -5.621 19.284 1.00 94.00 287 GLY A O 1
ATOM 2151 N N . GLY A 1 288 ? -30.686 -6.992 20.114 1.00 93.69 288 GLY A N 1
ATOM 2152 C CA . GLY A 1 288 ? -30.326 -7.653 18.857 1.00 93.69 288 GLY A CA 1
ATOM 2153 C C . GLY A 1 288 ? -29.466 -6.810 17.913 1.00 93.69 288 GLY A C 1
ATOM 2154 O O . GLY A 1 288 ? -29.237 -7.216 16.780 1.00 93.69 288 GLY A O 1
ATOM 2155 N N . ARG A 1 289 ? -28.989 -5.637 18.345 1.00 95.50 289 ARG A N 1
ATOM 2156 C CA . ARG A 1 289 ? -28.081 -4.791 17.558 1.00 95.50 289 ARG A CA 1
ATOM 2157 C C . ARG A 1 289 ? -26.627 -5.150 17.832 1.00 95.50 289 ARG A C 1
ATOM 2159 O O . ARG A 1 289 ? -26.289 -5.586 18.934 1.00 95.50 289 ARG A O 1
ATOM 2166 N N . TYR A 1 290 ? -25.773 -4.909 16.842 1.00 96.75 290 TYR A N 1
ATOM 2167 C CA . TYR A 1 290 ? -24.336 -5.154 16.924 1.00 96.75 290 TYR A CA 1
ATOM 2168 C C . TYR A 1 290 ? -23.717 -4.531 18.184 1.00 96.75 290 TYR A C 1
ATOM 2170 O O . TYR A 1 290 ? -23.966 -3.362 18.499 1.00 96.75 290 TYR A O 1
ATOM 2178 N N . GLN A 1 291 ? -22.900 -5.309 18.889 1.00 97.19 291 GLN A N 1
ATOM 2179 C CA . GLN A 1 291 ? -22.051 -4.836 19.975 1.00 97.19 291 GLN A CA 1
ATOM 2180 C C . GLN A 1 291 ? -20.765 -5.665 19.997 1.00 97.19 291 GLN A C 1
ATOM 2182 O O . GLN A 1 291 ? -20.810 -6.894 19.947 1.00 97.19 291 GLN A O 1
ATOM 2187 N N . ALA A 1 292 ? -19.619 -4.999 20.080 1.00 97.19 292 ALA A N 1
ATOM 2188 C CA . ALA A 1 292 ? -18.333 -5.668 20.139 1.00 97.19 292 ALA A CA 1
ATOM 2189 C C . ALA A 1 292 ? -17.320 -4.893 20.978 1.00 97.19 292 ALA A C 1
ATOM 2191 O O . ALA A 1 292 ? -17.363 -3.663 21.042 1.00 97.19 292 ALA A O 1
ATOM 2192 N N . THR A 1 293 ? -16.386 -5.636 21.561 1.00 98.00 293 THR A N 1
ATOM 2193 C CA . THR A 1 293 ? -15.222 -5.105 22.258 1.00 98.00 293 THR A CA 1
ATOM 2194 C C . THR A 1 293 ? -13.978 -5.819 21.756 1.00 98.00 293 THR A C 1
ATOM 2196 O O . THR A 1 293 ? -13.929 -7.053 21.731 1.00 98.00 293 THR A O 1
ATOM 2199 N N . PHE A 1 294 ? -12.975 -5.039 21.372 1.00 98.00 294 PHE A N 1
ATOM 2200 C CA . PHE A 1 294 ? -11.686 -5.527 20.899 1.00 98.00 294 PHE A CA 1
ATOM 2201 C C . PHE A 1 294 ? -10.561 -4.930 21.731 1.00 98.00 294 PHE A C 1
ATOM 2203 O O . PHE A 1 294 ? -10.660 -3.788 22.176 1.00 98.00 294 PHE A O 1
ATOM 2210 N N . LEU A 1 295 ? -9.478 -5.678 21.888 1.00 97.50 295 LEU A N 1
ATOM 2211 C CA . LEU A 1 295 ? -8.239 -5.198 22.479 1.00 97.50 295 LEU A CA 1
ATOM 2212 C C . LEU A 1 295 ? -7.150 -5.288 21.410 1.00 97.50 295 L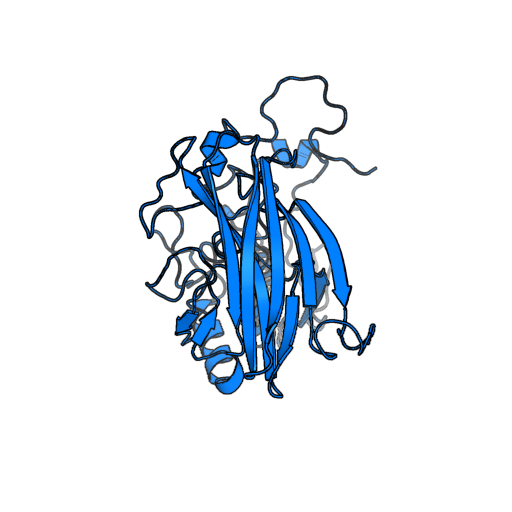EU A C 1
ATOM 2214 O O . LEU A 1 295 ? -6.938 -6.358 20.843 1.00 97.50 295 LEU A O 1
ATOM 2218 N N . ILE A 1 296 ? -6.505 -4.167 21.099 1.00 96.38 296 ILE A N 1
ATOM 2219 C CA . ILE A 1 296 ? -5.560 -4.074 19.982 1.00 96.38 296 ILE A CA 1
ATOM 2220 C C . ILE A 1 296 ? -4.209 -3.620 20.507 1.00 96.38 296 ILE A C 1
ATOM 2222 O O . ILE A 1 296 ? -4.132 -2.588 21.175 1.00 96.38 296 ILE A O 1
ATOM 2226 N N . ASN A 1 297 ? -3.186 -4.410 20.199 1.00 95.19 297 ASN A N 1
ATOM 2227 C CA . ASN A 1 297 ? -1.790 -4.178 20.538 1.00 95.19 297 ASN A CA 1
ATOM 2228 C C . ASN A 1 297 ? -1.067 -3.508 19.358 1.00 95.19 297 ASN A C 1
ATOM 2230 O O . ASN A 1 297 ? -1.199 -3.971 18.223 1.00 95.19 297 ASN A O 1
ATOM 2234 N N . TYR A 1 298 ? -0.318 -2.441 19.626 1.00 94.25 298 TYR A N 1
ATOM 2235 C CA . TYR A 1 298 ? 0.353 -1.607 18.637 1.00 94.25 298 TYR A CA 1
ATOM 2236 C C . TYR A 1 298 ? 1.832 -1.395 18.952 1.00 94.25 298 TYR A C 1
ATOM 2238 O O . TYR A 1 298 ? 2.156 -1.069 20.092 1.00 94.25 298 TYR A O 1
ATOM 2246 N N . GLU A 1 299 ? 2.668 -1.404 17.910 1.00 91.06 299 GLU A N 1
ATOM 2247 C CA . GLU A 1 299 ? 4.055 -0.913 17.981 1.00 91.06 299 GLU A CA 1
ATOM 2248 C C . GLU A 1 299 ? 4.179 0.588 17.808 1.00 91.06 299 GLU A C 1
ATOM 2250 O O . GLU A 1 299 ? 3.404 1.216 17.088 1.00 91.06 299 GLU A O 1
ATOM 2255 N N . ASP A 1 300 ? 5.204 1.175 18.413 1.00 88.62 300 ASP A N 1
ATOM 2256 C CA . ASP A 1 300 ? 5.499 2.601 18.384 1.00 88.62 300 ASP A CA 1
ATOM 2257 C C . ASP A 1 300 ? 6.299 3.045 17.144 1.00 88.62 300 ASP A C 1
ATOM 2259 O O . ASP A 1 300 ? 6.455 4.244 16.881 1.00 88.62 300 ASP A O 1
ATOM 2263 N N . VAL A 1 301 ? 6.672 2.096 16.285 1.00 87.38 301 VAL A N 1
ATOM 2264 C CA . VAL A 1 301 ? 7.322 2.331 14.991 1.00 87.38 301 VAL A CA 1
ATOM 2265 C C . VAL A 1 301 ? 6.586 1.657 13.831 1.00 87.38 301 VAL A C 1
ATOM 2267 O O . VAL A 1 301 ? 5.849 0.690 13.997 1.00 87.38 301 VAL A O 1
ATOM 2270 N N . GLU A 1 302 ? 6.783 2.186 12.620 1.00 87.94 302 GLU A N 1
ATOM 2271 C CA . GLU A 1 302 ? 6.158 1.642 11.403 1.00 87.94 302 GLU A CA 1
ATOM 2272 C C . GLU A 1 302 ? 6.941 0.488 10.791 1.00 87.94 302 GLU A C 1
ATOM 2274 O O . GLU A 1 302 ? 6.374 -0.345 10.084 1.00 87.94 302 GLU A O 1
ATOM 2279 N N . GLN A 1 303 ? 8.254 0.476 10.991 1.00 85.38 303 GLN A N 1
ATOM 2280 C CA . GLN A 1 303 ? 9.164 -0.458 10.351 1.00 85.38 303 GLN A CA 1
ATOM 2281 C C . GLN A 1 303 ? 10.311 -0.746 11.302 1.00 85.38 303 GLN A C 1
ATOM 2283 O O . GLN A 1 303 ? 10.804 0.148 11.992 1.00 85.38 303 GLN A O 1
ATOM 2288 N N . GLY A 1 304 ? 10.720 -2.005 11.321 1.00 77.56 304 GLY A N 1
ATOM 2289 C CA . GLY A 1 304 ? 11.854 -2.478 12.088 1.00 77.56 304 GLY A CA 1
ATOM 2290 C C . GLY A 1 304 ? 11.604 -2.610 13.592 1.00 77.56 304 GLY A C 1
ATOM 2291 O O . GLY A 1 304 ? 12.523 -2.958 14.311 1.00 77.56 304 GLY A O 1
ATOM 2292 N N . GLY A 1 305 ? 10.398 -2.378 14.103 1.00 76.31 305 GLY A N 1
ATOM 2293 C CA . GLY A 1 305 ? 10.120 -2.634 15.522 1.00 76.31 305 GLY A CA 1
ATOM 2294 C C . GLY A 1 305 ? 10.518 -4.048 15.962 1.00 76.31 305 GLY A C 1
ATOM 2295 O O . GLY A 1 305 ? 10.646 -4.965 15.147 1.00 76.31 305 GLY A O 1
ATOM 2296 N N . ASP A 1 306 ? 10.738 -4.218 17.257 1.00 75.00 306 ASP A N 1
ATOM 2297 C CA . ASP A 1 306 ? 10.947 -5.513 17.902 1.00 75.00 306 ASP A CA 1
ATOM 2298 C C . ASP A 1 306 ? 9.638 -6.263 18.193 1.00 75.00 306 ASP A C 1
ATOM 2300 O O . ASP A 1 306 ? 9.690 -7.456 18.499 1.00 75.00 306 ASP A O 1
ATOM 2304 N N . HIS A 1 307 ? 8.484 -5.628 17.959 1.00 78.50 307 HIS A N 1
ATOM 2305 C CA . HIS A 1 307 ? 7.144 -6.211 18.066 1.00 78.50 307 HIS A CA 1
ATOM 2306 C C . HIS A 1 307 ? 6.795 -6.662 19.490 1.00 78.50 307 HIS A C 1
ATOM 2308 O O . HIS A 1 307 ? 6.136 -7.691 19.667 1.00 78.50 307 HIS A O 1
ATOM 2314 N N . ASP A 1 308 ? 7.248 -5.922 20.505 1.00 76.06 308 ASP A N 1
ATOM 2315 C CA . ASP A 1 308 ? 7.220 -6.353 21.904 1.00 76.06 308 ASP A CA 1
ATOM 2316 C C . ASP A 1 308 ? 6.126 -5.712 22.777 1.00 76.06 308 ASP A C 1
ATOM 2318 O O . ASP A 1 308 ? 6.141 -5.938 23.990 1.00 76.06 308 ASP A O 1
ATOM 2322 N N . MET A 1 309 ? 5.104 -5.091 22.156 1.00 84.19 309 MET A N 1
ATOM 2323 C CA . MET A 1 309 ? 3.862 -4.580 22.776 1.00 84.19 309 MET A CA 1
ATOM 2324 C C . MET A 1 309 ? 4.000 -3.173 23.372 1.00 84.19 309 MET A C 1
ATOM 2326 O O . MET A 1 309 ? 3.831 -2.972 24.576 1.00 84.19 309 MET A O 1
ATOM 2330 N N . ASP A 1 310 ? 4.219 -2.161 22.533 1.00 89.19 310 ASP A N 1
ATOM 2331 C CA . ASP A 1 310 ? 4.405 -0.785 23.015 1.00 89.19 310 ASP A CA 1
ATOM 2332 C C . ASP A 1 310 ? 3.151 -0.137 23.624 1.00 89.19 310 ASP A C 1
ATOM 2334 O O . ASP A 1 310 ? 3.237 0.581 24.632 1.00 89.19 310 ASP A O 1
ATOM 2338 N N . ALA A 1 311 ? 1.973 -0.367 23.038 1.00 94.75 311 ALA A N 1
ATOM 2339 C CA . ALA A 1 311 ? 0.711 0.174 23.537 1.00 94.75 311 ALA A CA 1
ATOM 2340 C C . ALA A 1 311 ? -0.489 -0.716 23.226 1.00 94.75 311 ALA A C 1
ATOM 2342 O O . ALA A 1 311 ? -0.556 -1.385 22.201 1.00 94.75 311 ALA A O 1
ATOM 2343 N N . ILE A 1 312 ? -1.497 -0.664 24.099 1.00 96.31 312 ILE A N 1
ATOM 2344 C CA . ILE A 1 312 ? -2.762 -1.372 23.892 1.00 96.31 312 ILE A CA 1
ATOM 2345 C C . ILE A 1 312 ? -3.927 -0.406 24.059 1.00 96.31 312 ILE A C 1
ATOM 2347 O O . ILE A 1 312 ? -3.983 0.346 25.038 1.00 96.31 312 ILE A O 1
ATOM 2351 N N . ALA A 1 313 ? -4.899 -0.481 23.152 1.00 97.69 313 ALA A N 1
ATOM 2352 C CA . ALA A 1 313 ? -6.186 0.186 23.298 1.00 97.69 313 ALA A CA 1
ATOM 2353 C C . ALA A 1 313 ? -7.357 -0.796 23.209 1.00 97.69 313 ALA A C 1
ATOM 2355 O O . ALA A 1 313 ? -7.385 -1.703 22.374 1.00 97.69 313 ALA A O 1
ATOM 2356 N N . ARG A 1 314 ? -8.360 -0.569 24.060 1.00 98.44 314 ARG A N 1
ATOM 2357 C CA . ARG A 1 314 ? -9.667 -1.221 24.001 1.00 98.44 314 ARG A CA 1
ATOM 2358 C C . ARG A 1 314 ? -10.615 -0.402 23.127 1.00 98.44 314 ARG A C 1
ATOM 2360 O O . ARG A 1 314 ? -10.778 0.796 23.350 1.00 98.44 314 ARG A O 1
ATOM 2367 N N . TYR A 1 315 ? -11.256 -1.063 22.171 1.00 98.56 315 TYR A N 1
ATOM 2368 C CA . TYR A 1 315 ? -12.247 -0.507 21.255 1.00 98.56 315 TYR A CA 1
ATOM 2369 C C . TYR A 1 315 ? -13.615 -1.082 21.597 1.00 98.56 315 TYR A C 1
ATOM 2371 O O . TYR A 1 315 ? -13.831 -2.278 21.432 1.00 98.56 315 TYR A O 1
ATOM 2379 N N . GLU A 1 316 ? -14.545 -0.241 22.035 1.00 98.50 316 GLU A N 1
ATOM 2380 C CA . GLU A 1 316 ? -15.935 -0.614 22.305 1.00 98.50 316 GLU A CA 1
ATOM 2381 C C . GLU A 1 316 ? -16.830 -0.033 21.210 1.00 98.50 316 GLU A C 1
ATOM 2383 O O . GLU A 1 316 ? -16.878 1.183 21.018 1.00 98.50 316 GLU A O 1
ATOM 2388 N N . VAL A 1 317 ? -17.531 -0.897 20.475 1.00 98.19 317 VAL A N 1
ATOM 2389 C CA . VAL A 1 317 ? -18.295 -0.543 19.273 1.00 98.19 317 VAL A CA 1
ATOM 2390 C C . VAL A 1 317 ? -19.737 -1.008 19.424 1.00 98.19 317 VAL A C 1
ATOM 2392 O O . VAL A 1 317 ? -19.997 -2.197 19.593 1.00 98.19 317 VAL A O 1
ATOM 2395 N N . THR A 1 318 ? -20.691 -0.081 19.352 1.00 97.81 318 THR A N 1
ATOM 2396 C CA . THR A 1 318 ? -22.118 -0.367 19.572 1.00 97.81 318 THR A CA 1
ATOM 2397 C C . THR A 1 318 ? -22.982 0.275 18.493 1.00 97.81 318 THR A C 1
ATOM 2399 O O . THR A 1 318 ? -22.873 1.474 18.242 1.00 97.81 318 THR A O 1
ATOM 2402 N N . ALA A 1 319 ? -23.874 -0.508 17.881 1.00 97.31 319 ALA A N 1
ATOM 2403 C CA . ALA A 1 319 ? -24.953 0.019 17.050 1.00 97.31 319 ALA A CA 1
ATOM 2404 C C . ALA A 1 319 ? -26.130 0.465 17.935 1.00 97.31 319 ALA A C 1
ATOM 2406 O O . ALA A 1 319 ? -26.658 -0.306 18.747 1.00 97.31 319 ALA A O 1
ATOM 2407 N N . ASN A 1 320 ? -26.543 1.717 17.768 1.00 97.69 320 ASN A N 1
ATOM 2408 C CA . ASN A 1 320 ? -27.551 2.373 18.592 1.00 97.69 320 ASN A CA 1
ATOM 2409 C C . ASN A 1 320 ? -28.958 2.230 17.993 1.00 97.69 320 ASN A C 1
ATOM 2411 O O . ASN A 1 320 ? -29.140 1.925 16.813 1.00 97.69 320 ASN A O 1
ATOM 2415 N N . ALA A 1 321 ? -29.982 2.455 18.820 1.00 96.50 321 ALA A N 1
ATOM 2416 C CA . ALA A 1 321 ? -31.383 2.341 18.405 1.00 96.50 321 ALA A CA 1
ATOM 2417 C C . ALA A 1 321 ? -31.830 3.439 17.417 1.00 96.50 321 ALA A C 1
ATOM 2419 O O . ALA A 1 321 ? -32.814 3.256 16.707 1.00 96.50 321 ALA A O 1
ATOM 2420 N N . ASP A 1 322 ? -31.111 4.558 17.356 1.00 96.88 322 ASP A N 1
ATOM 2421 C CA . ASP A 1 322 ? -31.351 5.690 16.453 1.00 96.88 322 ASP A CA 1
ATOM 2422 C C . ASP A 1 322 ? -30.594 5.570 15.115 1.00 96.88 322 ASP A C 1
ATOM 2424 O O . ASP A 1 322 ? -30.477 6.544 14.374 1.00 96.88 322 ASP A O 1
ATOM 2428 N N . ASN A 1 323 ? -30.100 4.370 14.790 1.00 95.00 323 ASN A N 1
ATOM 2429 C CA . ASN A 1 323 ? -29.291 4.070 13.607 1.00 95.00 323 ASN A CA 1
ATOM 2430 C C . ASN A 1 323 ? -27.923 4.774 13.559 1.00 95.00 323 ASN A C 1
ATOM 2432 O O . ASN A 1 323 ? -27.351 4.929 12.480 1.00 95.00 323 ASN A O 1
ATOM 2436 N N . THR A 1 324 ? -27.370 5.163 14.708 1.00 96.50 324 THR A N 1
ATOM 2437 C CA . THR A 1 324 ? -25.983 5.641 14.822 1.00 96.50 324 THR A CA 1
ATOM 2438 C C . THR A 1 324 ? -25.041 4.547 15.344 1.00 96.50 324 THR A C 1
ATOM 2440 O O . THR A 1 324 ? -25.482 3.493 15.808 1.00 96.50 324 THR A O 1
ATOM 2443 N N . VAL A 1 325 ? -23.728 4.787 15.270 1.00 97.25 325 VAL A N 1
ATOM 2444 C CA . VAL A 1 325 ? -22.697 3.926 15.874 1.00 97.25 325 VAL A CA 1
ATOM 2445 C C . VAL A 1 325 ? -21.930 4.726 16.916 1.00 97.25 325 VAL A C 1
ATOM 2447 O O . VAL A 1 325 ? -21.443 5.816 16.623 1.00 97.25 325 VAL A O 1
ATOM 2450 N N . SER A 1 326 ? -21.791 4.162 18.113 1.00 97.75 326 SER A N 1
ATOM 2451 C CA . SER A 1 326 ? -20.891 4.664 19.151 1.00 97.75 326 SER A CA 1
ATOM 2452 C C . SER A 1 326 ? -19.596 3.862 19.131 1.00 97.75 326 SER A C 1
ATOM 2454 O O . SER A 1 326 ? -19.638 2.631 19.170 1.00 97.75 326 SER A O 1
ATOM 2456 N N . VAL A 1 327 ? -18.458 4.558 19.093 1.00 98.06 327 VAL A N 1
ATOM 2457 C CA . VAL A 1 327 ? -17.122 3.959 19.182 1.00 98.06 327 VAL A CA 1
ATOM 2458 C C . VAL A 1 327 ? -16.337 4.660 20.283 1.00 98.06 327 VAL A C 1
ATOM 2460 O O . VAL A 1 327 ? -16.077 5.860 20.183 1.00 98.06 327 VAL A O 1
ATOM 2463 N N . THR A 1 328 ? -15.930 3.909 21.300 1.00 98.19 328 THR A N 1
ATOM 2464 C CA . THR A 1 328 ? -15.043 4.384 22.367 1.00 98.19 328 THR A CA 1
ATOM 2465 C C . THR A 1 328 ? -13.697 3.693 22.227 1.00 98.19 328 THR A C 1
ATOM 2467 O O . THR A 1 328 ? -13.638 2.469 22.153 1.00 98.19 328 THR A O 1
ATOM 2470 N N . VAL A 1 329 ? -12.615 4.472 22.200 1.00 98.19 329 VAL A N 1
ATOM 2471 C CA . VAL A 1 329 ? -11.241 3.957 22.185 1.00 98.19 329 VAL A CA 1
ATOM 2472 C C . VAL A 1 329 ? -10.564 4.394 23.472 1.00 98.19 329 VAL A C 1
ATOM 2474 O O . VAL A 1 329 ? -10.429 5.590 23.725 1.00 98.19 329 VAL A O 1
ATOM 2477 N N . THR A 1 330 ? -10.153 3.427 24.285 1.00 97.88 330 THR A N 1
ATOM 2478 C CA . THR A 1 330 ? -9.531 3.670 25.588 1.00 97.88 330 THR A CA 1
ATOM 2479 C C . THR A 1 330 ? -8.145 3.037 25.609 1.00 97.88 330 THR A C 1
ATOM 2481 O O . THR A 1 330 ? -8.060 1.810 25.553 1.00 97.88 330 THR A O 1
ATOM 2484 N N . PRO A 1 331 ? -7.055 3.816 25.714 1.00 95.81 331 PRO A N 1
ATOM 2485 C CA . PRO A 1 331 ? -5.734 3.265 25.997 1.00 95.81 331 PRO A CA 1
ATOM 2486 C C . PRO A 1 331 ? -5.759 2.517 27.334 1.00 95.81 331 PRO A C 1
ATOM 2488 O O . PRO A 1 331 ? -6.172 3.073 28.352 1.00 95.81 331 PRO A O 1
ATOM 2491 N N . THR A 1 332 ? -5.340 1.256 27.337 1.00 96.00 332 THR A N 1
ATOM 2492 C CA . THR A 1 332 ? -5.320 0.396 28.532 1.00 96.00 332 THR A CA 1
ATOM 2493 C C . THR A 1 332 ? -3.909 0.034 28.976 1.00 96.00 332 THR A C 1
ATOM 2495 O O . THR A 1 332 ? -3.730 -0.410 30.108 1.00 96.00 332 THR A O 1
ATOM 2498 N N . TYR A 1 333 ? -2.914 0.215 28.106 1.00 94.06 333 TYR A N 1
ATOM 2499 C CA . TYR A 1 333 ? -1.512 -0.081 28.385 1.00 94.06 333 TYR A CA 1
ATOM 2500 C C . TYR A 1 333 ? -0.584 0.817 27.562 1.00 94.06 333 TYR A C 1
ATOM 2502 O O . TYR A 1 333 ? -0.917 1.174 26.431 1.00 94.06 333 TYR A O 1
ATOM 2510 N N . GLN A 1 334 ? 0.577 1.140 28.133 1.00 90.06 334 GLN A N 1
ATOM 2511 C CA . GLN A 1 334 ? 1.699 1.781 27.455 1.00 90.06 334 GLN A CA 1
ATOM 2512 C C . GLN A 1 334 ? 3.006 1.346 28.134 1.00 90.06 334 GLN A C 1
ATOM 2514 O O . GLN A 1 334 ? 3.144 1.508 29.350 1.00 90.06 334 GLN A O 1
ATOM 2519 N N . ALA A 1 335 ? 3.961 0.859 27.349 1.00 86.06 335 ALA A N 1
ATOM 2520 C CA . ALA A 1 335 ? 5.343 0.613 27.762 1.00 86.06 335 ALA A CA 1
ATOM 2521 C C . ALA A 1 335 ? 6.386 1.167 26.777 1.00 86.06 335 ALA A C 1
ATOM 2523 O O . ALA A 1 335 ? 7.552 1.280 27.157 1.00 86.06 335 ALA A O 1
ATOM 2524 N N . GLY A 1 336 ? 5.958 1.596 25.584 1.00 79.62 336 GLY A N 1
ATOM 2525 C CA . GLY A 1 336 ? 6.825 2.208 24.582 1.00 79.62 336 GLY A CA 1
ATOM 2526 C C . GLY A 1 336 ? 7.400 3.566 24.990 1.00 79.62 336 GLY A C 1
ATOM 2527 O O . GLY A 1 336 ? 6.822 4.333 25.777 1.00 79.62 336 GLY A O 1
ATOM 2528 N N . GLY A 1 337 ? 8.570 3.874 24.428 1.00 83.31 337 GLY A N 1
ATOM 2529 C CA . GLY A 1 337 ? 9.282 5.136 24.645 1.00 83.31 337 GLY A CA 1
ATOM 2530 C C . GLY A 1 337 ? 8.716 6.299 23.827 1.00 83.31 337 GLY A C 1
ATOM 2531 O O . GLY A 1 337 ? 8.980 7.468 24.145 1.00 83.31 337 GLY A O 1
ATOM 2532 N N . MET A 1 338 ? 7.936 6.003 22.785 1.00 89.25 338 MET A N 1
ATOM 2533 C CA . MET A 1 338 ? 7.278 7.005 21.959 1.00 89.25 338 MET A CA 1
ATOM 2534 C C . MET A 1 338 ? 5.808 7.222 22.356 1.00 89.25 338 MET A C 1
ATOM 2536 O O . MET A 1 338 ? 5.152 6.411 23.002 1.00 89.25 338 MET A O 1
ATOM 2540 N N . LYS A 1 339 ? 5.280 8.400 22.018 1.00 92.94 339 LYS A N 1
ATOM 2541 C CA . LYS A 1 339 ? 3.893 8.794 22.284 1.00 92.94 339 LYS A CA 1
ATOM 2542 C C . LYS A 1 339 ? 3.036 8.399 21.094 1.00 92.94 339 LYS A C 1
ATOM 2544 O O . LYS A 1 339 ? 3.264 8.919 20.003 1.00 92.94 339 LYS A O 1
ATOM 2549 N N . GLN A 1 340 ? 2.025 7.570 21.317 1.00 93.69 340 GLN A N 1
ATOM 2550 C CA . GLN A 1 340 ? 1.114 7.096 20.276 1.00 93.69 340 GLN A CA 1
ATOM 2551 C C . GLN A 1 340 ? -0.288 7.693 20.442 1.00 93.69 340 GLN A C 1
ATOM 2553 O O . GLN A 1 340 ? -0.783 7.871 21.555 1.00 93.69 340 GLN A O 1
ATOM 2558 N N . ASN A 1 341 ? -0.944 7.965 19.317 1.00 94.75 341 ASN A N 1
ATOM 2559 C CA . ASN A 1 341 ? -2.372 8.240 19.233 1.00 94.75 341 ASN A CA 1
ATOM 2560 C C . ASN A 1 341 ? -3.047 7.055 18.540 1.00 94.75 341 ASN A C 1
ATOM 2562 O O . ASN A 1 341 ? -2.773 6.794 17.370 1.00 94.75 341 ASN A O 1
ATOM 2566 N N . MET A 1 342 ? -3.948 6.374 19.247 1.00 95.81 342 MET A N 1
ATOM 2567 C CA . MET A 1 342 ? -4.688 5.215 18.744 1.00 95.81 342 MET A CA 1
ATOM 2568 C C . MET A 1 342 ? -6.126 5.600 18.394 1.00 95.81 342 MET A C 1
ATOM 2570 O O . MET A 1 342 ? -6.803 6.284 19.162 1.00 95.81 342 MET A O 1
ATOM 2574 N N . GLY A 1 343 ? -6.590 5.173 17.224 1.00 95.31 343 GLY A N 1
ATOM 2575 C CA . GLY A 1 343 ? -7.895 5.524 16.678 1.00 95.31 343 GLY A CA 1
ATOM 2576 C C . GLY A 1 343 ? -8.319 4.579 15.559 1.00 95.31 343 GLY A C 1
ATOM 2577 O O . GLY A 1 343 ? -8.036 3.380 15.606 1.00 95.31 343 GLY A O 1
ATOM 2578 N N . TYR A 1 344 ? -9.053 5.102 14.580 1.00 95.06 344 TYR A N 1
ATOM 2579 C CA . TYR A 1 344 ? -9.582 4.328 13.460 1.00 95.06 344 TYR A CA 1
ATOM 2580 C C . TYR A 1 344 ? -9.879 5.220 12.248 1.00 95.06 344 TYR A C 1
ATOM 2582 O O . TYR A 1 344 ? -10.205 6.400 12.395 1.00 95.06 344 TYR A O 1
ATOM 2590 N N . ALA A 1 345 ? -9.817 4.636 11.052 1.00 94.44 345 ALA A N 1
ATOM 2591 C CA . ALA A 1 345 ? -10.483 5.160 9.864 1.00 94.44 345 ALA A CA 1
ATOM 2592 C C . ALA A 1 345 ? -11.932 4.650 9.829 1.00 94.44 345 ALA A C 1
ATOM 2594 O O . ALA A 1 345 ? -12.196 3.516 10.226 1.00 94.44 345 ALA A O 1
ATOM 2595 N N . ILE A 1 346 ? -12.871 5.475 9.360 1.00 94.38 346 ILE A N 1
ATOM 2596 C CA . ILE A 1 346 ? -14.302 5.144 9.302 1.00 94.38 346 ILE A CA 1
ATOM 2597 C C . ILE A 1 346 ? -14.863 5.397 7.906 1.00 94.38 346 ILE A C 1
ATOM 2599 O O . ILE A 1 346 ? -14.598 6.433 7.299 1.00 94.38 346 ILE A O 1
ATOM 2603 N N . SER A 1 347 ? -15.662 4.458 7.404 1.00 92.69 347 SER A N 1
ATOM 2604 C CA . SER A 1 347 ? -16.362 4.573 6.123 1.00 92.69 347 SER A CA 1
ATOM 2605 C C . SER A 1 347 ? -17.783 4.009 6.197 1.00 92.69 347 SER A C 1
ATOM 2607 O O . SER A 1 347 ? -18.132 3.299 7.142 1.00 92.69 347 SER A O 1
ATOM 2609 N N . GLY A 1 348 ? -18.608 4.343 5.199 1.00 87.25 348 GLY A N 1
ATOM 2610 C CA . GLY A 1 348 ? -20.000 3.885 5.096 1.00 87.25 348 GLY A CA 1
ATOM 2611 C C . GLY A 1 348 ? -21.040 4.774 5.791 1.00 87.25 348 GLY A C 1
ATOM 2612 O O . GLY A 1 348 ? -22.227 4.442 5.745 1.00 87.25 348 GLY A O 1
ATOM 2613 N N . SER A 1 349 ? -20.621 5.884 6.418 1.00 75.81 349 SER A N 1
ATOM 2614 C CA . SER A 1 349 ? -21.517 6.843 7.095 1.00 75.81 349 SER A CA 1
ATOM 2615 C C . SER A 1 349 ? -22.469 7.551 6.138 1.00 75.81 349 SER A C 1
ATOM 2617 O O . SER A 1 349 ? -21.984 8.024 5.088 1.00 75.81 349 SER A O 1
#

Sequence (349 aa):
NLRIRGFNQSSKTSEYWKSNPYTDSAKAPTEGQLIDWGNPIGEMMFEATRYFAGKATPTSDFVGSKTFDDAVGLSTVTWDDPYSSSSAAKAPRCSRASMLTISDIYPSFDSDQMPGSYFKKSDGTSFTSDLGLVTKDEGQTISDNDVSTLQGSKFIGESETLSDSAPTAKTVNSIGKIRGLAPGEPAKQGSYSSASTAYFAKRTDLRTDLDGTQNVDTFVVGLTSPLPEIKVPVGGKVITLVPFAKTVGGSGVSATKGNYQPTNQIVDFYVETLVNETANQVPGINGGRYQATFLINYEDVEQGGDHDMDAIARYEVTANADNTVSVTVTPTYQAGGMKQNMGYAISGS

pLDDT: mean 90.0, std 9.98, range [51.53, 98.56]

Radius of gyration: 23.14 Å; chains: 1; bounding box: 59×43×65 Å

Foldseek 3Di:
DFQDPPPPDPDPDCLQAPDDLLQCLLAQHAPPGRVVFAQLQLLVLLQLLCLQLFDFDGDPSPDDDPVNCVSRPHDDDGRGNLCDCPDPNVDPPPDAAEDEAEEAPFHFPNQALADLALHHHPVRHGHHDPQPQNQLVLQLVVCVVVVVPQFAWAQAQDAAPDHQLARHTDTHNTQRRGAQDPDAGRNRRTGCSNVSSQSCQQPAQSCPVDPDRHGYHYHYDHDYDPQDWDWFDFPNWTKIKGKWKWFDDFSPHHVPGPGDTFIWDWLDKAWPDWELDPVHFDCVPLNSGTWTKMKTFTDRGNGDDPSPGAWIWIWTWTQHPVRDIDIDIGTPDGDDRTDMDIDIDMDGD